Protein AF-A0A849G309-F1 (afdb_monomer)

Sequence (255 aa):
ALEAGLRGPWQKLQEAYSGLLVGLPARSEGAGRLESFLTRIKALLASVEKTFETAFDWPVKSDAMRTSKSSNEQQDTENMTPTSLVSETHIPTTNEPISVNSNRFETKHAAGVAPEGQGREPVERLEEVDLDISWSTHGQKRGSDVDIPMLMASCPHFAEMARSTQGYMRDWNDVHRAAAALRPIVGISEDAWNVANKVLGPAMAAASIALILDKSTDGEVKSPGGYLRGLVERAQIGELHLDRSFYGRLSGAGA

Mean predicted aligned error: 21.16 Å

pLDDT: mean 72.72, std 23.5, range [29.62, 97.06]

Secondary structure (DSSP, 8-state):
-TTTT--SSHHHHH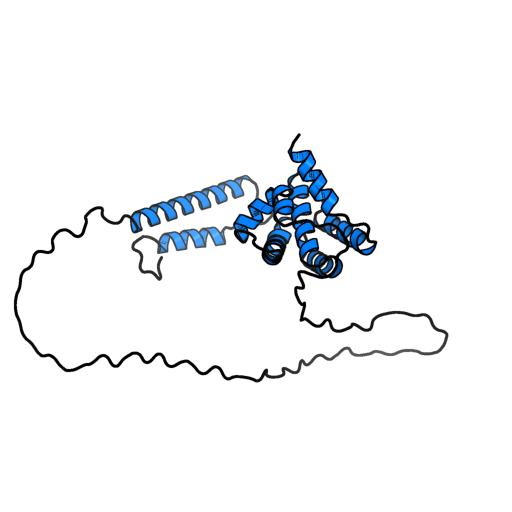HHHHHHHHTPPPTT--HHHHHHHHHHHHHHHHHHHHHHHHHH---S--S-------------------------------------------------------------------S-----SS----S----HHHHHHH-HHHHHHHHHHH-S--SHHHHHHHHHHHTTTTT--HHHHHHHHHHH-HHHHHHHHHHHHHHHHTTS-S-HHHHHHHHHHHHHTT---HHHHHHHHHHHTT-

Radius of gyration: 30.95 Å; Cα contacts (8 Å, |Δi|>4): 143; chains: 1; bounding box: 63×66×97 Å

Foldseek 3Di:
DVVVVQDFPVVVLVVLVVVLVVVDDDPDDDPVVVVVSVVSVVVSVVVVVVRVCVSPCDPPDDPPDPDDDDDDDDDDDDDDDPDDPPPDDDDDDDPDDDDDDDPDDDDDDDDDDDDDDDDDDDDDDPDPDDPPPPPCPDDDPDADDDDPVLLCLLQVVLVVQLCVVQNDDPDLVSLLVSLVVCCVVLPADPVLLVLLCVQVNRSVSSSLSSLLVRCVVVVNDPDSNVSSVVLSVCSVVVNRHSNVVSVVSNVVVVD

Structure (mmCIF, N/CA/C/O backbone):
data_AF-A0A849G309-F1
#
_entry.id   AF-A0A849G309-F1
#
loop_
_atom_site.group_PDB
_atom_site.id
_atom_site.type_symbol
_atom_site.label_atom_id
_atom_site.label_alt_id
_atom_site.label_comp_id
_atom_site.label_asym_id
_atom_site.label_entity_id
_atom_site.label_seq_id
_atom_site.pdbx_PDB_ins_code
_atom_site.Cartn_x
_atom_site.Cartn_y
_atom_site.Cartn_z
_atom_site.occupancy
_atom_site.B_iso_or_equiv
_atom_site.auth_seq_id
_atom_site.auth_comp_id
_atom_site.auth_asym_id
_atom_site.auth_atom_id
_atom_site.pdbx_PDB_model_num
ATOM 1 N N . ALA A 1 1 ? 24.324 -12.869 -17.529 1.00 60.94 1 ALA A N 1
ATOM 2 C CA . ALA A 1 1 ? 25.538 -12.474 -18.282 1.00 60.94 1 ALA A CA 1
ATOM 3 C C . ALA A 1 1 ? 26.606 -13.570 -18.286 1.00 60.94 1 ALA A C 1
ATOM 5 O O . ALA A 1 1 ? 26.992 -13.993 -19.366 1.00 60.94 1 ALA A O 1
ATOM 6 N N . LEU A 1 2 ? 27.037 -14.070 -17.119 1.00 62.06 2 LEU A N 1
ATOM 7 C CA . LEU A 1 2 ? 28.024 -15.161 -17.029 1.00 62.06 2 LEU A CA 1
ATOM 8 C C . LEU A 1 2 ? 27.502 -16.503 -17.572 1.00 62.06 2 LEU A C 1
ATOM 10 O O . LEU A 1 2 ? 28.192 -17.141 -18.355 1.00 62.06 2 LEU A O 1
ATOM 14 N N . GLU A 1 3 ? 26.262 -16.881 -17.247 1.00 65.19 3 GLU A N 1
ATOM 15 C CA . GLU A 1 3 ? 25.625 -18.105 -17.778 1.00 65.19 3 GLU A CA 1
ATOM 16 C C . GLU A 1 3 ? 25.321 -18.024 -19.281 1.00 65.19 3 GLU A C 1
ATOM 18 O O . GLU A 1 3 ? 25.336 -19.026 -19.983 1.00 65.19 3 GLU A O 1
ATOM 23 N N . ALA A 1 4 ? 25.100 -16.808 -19.785 1.00 65.75 4 ALA A N 1
ATOM 24 C CA . ALA A 1 4 ? 24.842 -16.538 -21.197 1.00 65.75 4 ALA A CA 1
ATOM 25 C C . ALA A 1 4 ? 26.131 -16.269 -22.007 1.00 65.75 4 ALA A C 1
ATOM 27 O O . ALA A 1 4 ? 26.053 -15.853 -23.159 1.00 65.75 4 ALA A O 1
ATOM 28 N N . GLY A 1 5 ? 27.317 -16.468 -21.412 1.00 65.88 5 GLY A N 1
ATOM 29 C CA . GLY A 1 5 ? 28.608 -16.363 -22.102 1.00 65.88 5 GLY A CA 1
ATOM 30 C C . GLY A 1 5 ? 28.957 -14.968 -22.636 1.00 65.88 5 GLY A C 1
ATOM 31 O O . GLY A 1 5 ? 29.787 -14.853 -23.540 1.00 65.88 5 GLY A O 1
ATOM 32 N N . LEU A 1 6 ? 28.339 -13.901 -22.114 1.00 70.06 6 LEU A N 1
ATOM 33 C CA . LEU A 1 6 ? 28.604 -12.544 -22.593 1.00 70.06 6 LEU A CA 1
ATOM 34 C C . LEU A 1 6 ? 30.051 -12.139 -22.298 1.00 70.06 6 LEU A C 1
ATOM 36 O O . LEU A 1 6 ? 30.541 -12.284 -21.175 1.00 70.06 6 LEU A O 1
ATOM 40 N N . ARG A 1 7 ? 30.734 -11.573 -23.300 1.00 66.56 7 ARG A N 1
ATOM 41 C CA . ARG A 1 7 ? 32.059 -10.975 -23.097 1.00 66.56 7 ARG A CA 1
ATOM 42 C C . ARG A 1 7 ? 31.931 -9.765 -22.174 1.00 66.56 7 ARG A C 1
ATOM 44 O O . ARG A 1 7 ? 31.016 -8.963 -22.321 1.00 66.56 7 ARG A O 1
ATOM 51 N N . GLY A 1 8 ? 32.847 -9.639 -21.220 1.00 76.62 8 GLY A N 1
ATOM 52 C CA . GLY A 1 8 ? 32.925 -8.477 -20.336 1.00 76.62 8 GLY A CA 1
ATOM 53 C C . GLY A 1 8 ? 33.405 -8.828 -18.928 1.00 76.62 8 GLY A C 1
ATOM 54 O O . GLY A 1 8 ? 33.443 -10.003 -18.556 1.00 76.62 8 GLY A O 1
ATOM 55 N N . PRO A 1 9 ? 33.772 -7.823 -18.114 1.00 84.94 9 PRO A N 1
ATOM 56 C CA . PRO A 1 9 ? 34.238 -8.005 -16.739 1.00 84.94 9 PRO A CA 1
ATOM 57 C C . PRO A 1 9 ? 33.079 -8.296 -15.761 1.00 84.94 9 PRO A C 1
ATOM 59 O O . PRO A 1 9 ? 33.050 -7.776 -14.646 1.00 84.94 9 PRO A O 1
ATOM 62 N N . TRP A 1 10 ? 32.125 -9.142 -16.160 1.00 83.06 10 TRP A N 1
ATOM 63 C CA . TRP A 1 10 ? 30.908 -9.460 -15.404 1.00 83.06 10 TRP A CA 1
ATOM 64 C C . TRP A 1 10 ? 31.205 -10.054 -14.025 1.00 83.06 10 TRP A C 1
ATOM 66 O O . TRP A 1 10 ? 30.538 -9.716 -13.054 1.00 83.06 10 TRP A O 1
ATOM 76 N N . GLN A 1 11 ? 32.261 -10.866 -13.919 1.00 83.25 11 GLN A N 1
ATOM 77 C CA . GLN A 1 11 ? 32.698 -11.455 -12.651 1.00 83.25 11 GLN A CA 1
ATOM 78 C C . GLN A 1 11 ? 33.166 -10.389 -11.645 1.00 83.25 11 GLN A C 1
ATOM 80 O O . GLN A 1 11 ? 32.821 -10.460 -10.470 1.00 83.25 11 GLN A O 1
ATOM 85 N N . LYS A 1 12 ? 33.877 -9.352 -12.112 1.00 85.12 12 LYS A N 1
ATOM 86 C CA . LYS A 1 12 ? 34.335 -8.240 -11.260 1.00 85.12 12 LYS A CA 1
ATOM 87 C C . LYS A 1 12 ? 33.169 -7.373 -10.782 1.00 85.12 12 LYS A C 1
ATOM 89 O O . LYS A 1 12 ? 33.174 -6.901 -9.650 1.00 85.12 12 LYS A O 1
ATOM 94 N N . LEU A 1 13 ? 32.160 -7.172 -11.633 1.00 86.62 13 LEU A N 1
ATOM 95 C CA . LEU A 1 13 ? 30.942 -6.438 -11.272 1.00 86.62 13 LEU A CA 1
ATOM 96 C C . LEU A 1 13 ? 30.100 -7.206 -10.250 1.00 86.62 13 LEU A C 1
ATOM 98 O O . LEU A 1 13 ? 29.585 -6.607 -9.309 1.00 86.62 13 LEU A O 1
ATOM 102 N N . GLN A 1 14 ? 30.007 -8.528 -10.396 1.00 88.12 14 GLN A N 1
ATOM 103 C CA . GLN A 1 14 ? 29.335 -9.388 -9.427 1.00 88.12 14 GLN A CA 1
ATOM 104 C C . GLN A 1 14 ? 30.040 -9.372 -8.064 1.00 88.12 14 GLN A C 1
ATOM 106 O O . GLN A 1 14 ? 29.377 -9.265 -7.033 1.00 88.12 14 GLN A O 1
ATOM 111 N N . GLU A 1 15 ? 31.371 -9.419 -8.046 1.00 88.06 15 GLU A N 1
ATOM 112 C CA . GLU A 1 15 ? 32.153 -9.308 -6.813 1.00 88.06 15 GLU A CA 1
ATOM 113 C C . GLU A 1 15 ? 31.936 -7.943 -6.136 1.00 88.06 15 GLU A C 1
ATOM 115 O O . GLU A 1 15 ? 31.609 -7.884 -4.949 1.00 88.06 15 GLU A O 1
ATOM 120 N N . ALA A 1 16 ? 31.981 -6.847 -6.901 1.00 86.38 16 ALA A N 1
ATOM 121 C CA . ALA A 1 16 ? 31.691 -5.503 -6.400 1.00 86.38 16 ALA A CA 1
ATOM 122 C C . ALA A 1 16 ? 30.263 -5.366 -5.835 1.00 86.38 16 ALA A C 1
ATOM 124 O O . ALA A 1 16 ? 30.074 -4.735 -4.793 1.00 86.38 16 ALA A O 1
ATOM 125 N N . TYR A 1 17 ? 29.270 -5.982 -6.482 1.00 88.06 17 TYR A N 1
ATOM 126 C CA . TYR A 1 17 ? 27.893 -6.036 -5.990 1.00 88.06 17 TYR A CA 1
ATOM 127 C C . TYR A 1 17 ? 27.789 -6.814 -4.672 1.00 88.06 17 TYR A C 1
ATOM 129 O O . TYR A 1 17 ? 27.206 -6.322 -3.707 1.00 88.06 17 TYR A O 1
ATOM 137 N N . SER A 1 18 ? 28.416 -7.989 -4.589 1.00 88.31 18 SER A N 1
ATOM 138 C CA . SER A 1 18 ? 28.417 -8.802 -3.367 1.00 88.31 18 SER A CA 1
ATOM 139 C C . SER A 1 18 ? 29.072 -8.078 -2.182 1.00 88.31 18 SER A C 1
ATOM 141 O O . SER A 1 18 ? 28.520 -8.066 -1.082 1.00 88.31 18 SER A O 1
ATOM 143 N N . GLY A 1 19 ? 30.184 -7.370 -2.412 1.00 87.50 19 GLY A N 1
ATOM 144 C CA . GLY A 1 19 ? 30.840 -6.555 -1.388 1.00 87.50 19 GLY A CA 1
ATOM 145 C C . GLY A 1 19 ? 30.007 -5.346 -0.950 1.00 87.50 19 GLY A C 1
ATOM 146 O O . GLY A 1 19 ? 30.139 -4.875 0.180 1.00 87.50 19 GLY A O 1
ATOM 147 N N . LEU A 1 20 ? 29.122 -4.849 -1.817 1.00 87.31 20 LEU A N 1
ATOM 148 C CA . LEU A 1 20 ? 28.169 -3.797 -1.480 1.00 87.31 20 LEU A CA 1
ATOM 149 C C . LEU A 1 20 ? 27.026 -4.343 -0.612 1.00 87.31 20 LEU A C 1
ATOM 151 O O . LEU A 1 20 ? 26.651 -3.684 0.356 1.00 87.31 20 LEU A O 1
ATOM 155 N N . LEU A 1 21 ? 26.545 -5.560 -0.891 1.00 85.19 21 LEU A N 1
ATOM 156 C CA . LEU A 1 21 ? 25.505 -6.219 -0.096 1.00 85.19 21 LEU A CA 1
ATOM 157 C C . LEU A 1 21 ? 25.945 -6.525 1.343 1.00 85.19 21 LEU A C 1
ATOM 159 O O . LEU A 1 21 ? 25.181 -6.306 2.279 1.00 85.19 21 LEU A O 1
ATOM 163 N N . VAL A 1 22 ? 27.188 -6.971 1.536 1.00 85.56 22 VAL A N 1
ATOM 164 C CA . VAL A 1 22 ? 27.748 -7.235 2.878 1.00 85.56 22 VAL A CA 1
ATOM 165 C C . VAL A 1 22 ? 27.883 -5.948 3.705 1.00 85.56 22 VAL A C 1
ATOM 167 O O . VAL A 1 22 ? 27.837 -5.983 4.931 1.00 85.56 22 VAL A O 1
ATOM 170 N N . GLY A 1 23 ? 28.026 -4.798 3.041 1.00 78.81 23 GLY A N 1
ATOM 171 C CA . GLY A 1 23 ? 28.178 -3.491 3.675 1.00 78.81 23 GLY A CA 1
ATOM 172 C C . GLY A 1 23 ? 26.883 -2.698 3.856 1.00 78.81 23 GLY A C 1
ATOM 173 O O . GLY A 1 23 ? 26.986 -1.480 4.028 1.00 78.81 23 GLY A O 1
ATOM 174 N N . LEU A 1 24 ? 25.700 -3.327 3.764 1.00 81.31 24 LEU A N 1
ATOM 175 C CA . LEU A 1 24 ? 24.421 -2.617 3.866 1.00 81.31 24 LEU A CA 1
ATOM 176 C C . LEU A 1 24 ? 24.292 -1.889 5.218 1.00 81.31 24 LEU A C 1
ATOM 178 O O . LEU A 1 24 ? 24.484 -2.514 6.264 1.00 81.31 24 LEU A O 1
ATOM 182 N N . PRO A 1 25 ? 23.948 -0.591 5.216 1.00 78.44 25 PRO A N 1
ATOM 183 C CA . PRO A 1 25 ? 23.754 0.149 6.450 1.00 78.44 25 PRO A CA 1
ATOM 184 C C . PRO A 1 25 ? 22.542 -0.365 7.243 1.00 78.44 25 PRO A C 1
ATOM 186 O O . PRO A 1 25 ? 21.514 -0.735 6.670 1.00 78.44 25 PRO A O 1
ATOM 189 N N . ALA A 1 26 ? 22.657 -0.387 8.571 1.00 76.25 26 ALA A N 1
ATOM 190 C CA . ALA A 1 26 ? 21.584 -0.816 9.470 1.00 76.25 26 ALA A CA 1
ATOM 191 C C . ALA A 1 26 ? 20.545 0.305 9.682 1.00 76.25 26 ALA A C 1
ATOM 193 O O . ALA A 1 26 ? 20.777 1.464 9.347 1.00 76.25 26 ALA A O 1
ATOM 194 N N . ARG A 1 27 ? 19.389 -0.024 10.286 1.00 67.88 27 ARG A N 1
ATOM 195 C CA . ARG A 1 27 ? 18.227 0.883 10.464 1.00 67.88 27 ARG A CA 1
ATOM 196 C C . ARG A 1 27 ? 18.512 2.233 11.155 1.00 67.88 27 ARG A C 1
ATOM 198 O O . ARG A 1 27 ? 17.639 3.092 11.125 1.00 67.88 27 ARG A O 1
ATOM 205 N N . SER A 1 28 ? 19.677 2.432 11.772 1.00 62.66 28 SER A N 1
ATOM 206 C CA . SER A 1 28 ? 20.038 3.646 12.521 1.00 62.66 28 SER A CA 1
ATOM 207 C C . SER A 1 28 ? 21.388 4.244 12.097 1.00 62.66 28 SER A C 1
ATOM 209 O O . SER A 1 28 ? 22.188 4.646 12.941 1.00 62.66 28 SER A O 1
ATOM 211 N N . GLU A 1 29 ? 21.684 4.256 10.799 1.00 72.06 29 GLU A N 1
ATOM 212 C CA . GLU A 1 29 ? 22.917 4.834 10.258 1.00 72.06 29 GLU A CA 1
ATOM 213 C C . GLU A 1 29 ? 22.808 6.361 10.065 1.00 72.06 29 GLU A C 1
ATOM 215 O O . GLU A 1 29 ? 21.751 6.884 9.713 1.00 72.06 29 GLU A O 1
ATOM 220 N N . GLY A 1 30 ? 23.910 7.095 10.254 1.00 79.25 30 GLY A N 1
ATOM 221 C CA . GLY A 1 30 ? 23.951 8.536 9.982 1.00 79.25 30 GLY A CA 1
ATOM 222 C C . GLY A 1 30 ? 23.813 8.858 8.486 1.00 79.25 30 GLY A C 1
ATOM 223 O O . GLY A 1 30 ? 24.348 8.136 7.642 1.00 79.25 30 GLY A O 1
ATOM 224 N N . ALA A 1 31 ? 23.155 9.979 8.161 1.00 77.69 31 ALA A N 1
ATOM 225 C CA . ALA A 1 31 ? 22.848 10.400 6.786 1.00 77.69 31 ALA A CA 1
ATOM 226 C C . ALA A 1 31 ? 24.064 10.363 5.834 1.00 77.69 31 ALA A C 1
ATOM 228 O O . ALA A 1 31 ? 23.957 9.861 4.718 1.00 77.69 31 ALA A O 1
ATOM 229 N N . GLY A 1 32 ? 25.251 10.769 6.301 1.00 83.00 32 GLY A N 1
ATOM 230 C CA . GLY A 1 32 ? 26.471 10.752 5.482 1.00 83.00 32 GLY A CA 1
ATOM 231 C C . GLY A 1 32 ? 26.932 9.351 5.048 1.00 83.00 32 GLY A C 1
ATOM 232 O O . GLY A 1 32 ? 27.416 9.179 3.928 1.00 83.00 32 GLY A O 1
ATOM 233 N N . ARG A 1 33 ? 26.746 8.311 5.880 1.00 83.12 33 ARG A N 1
ATOM 234 C CA . ARG A 1 33 ? 27.040 6.929 5.450 1.00 83.12 33 ARG A CA 1
ATOM 235 C C . ARG A 1 33 ? 26.044 6.472 4.391 1.00 83.12 33 ARG A C 1
ATOM 237 O O . ARG A 1 33 ? 26.465 5.841 3.422 1.00 83.12 33 ARG A O 1
ATOM 244 N N . LEU A 1 34 ? 24.768 6.830 4.531 1.00 85.44 34 LEU A N 1
ATOM 245 C CA . LEU A 1 34 ? 23.739 6.485 3.553 1.00 85.44 34 LEU A CA 1
ATOM 246 C C . LEU A 1 34 ? 24.008 7.145 2.191 1.00 85.44 34 LEU A C 1
ATOM 248 O O . LEU A 1 34 ? 23.954 6.469 1.166 1.00 85.44 34 LEU A O 1
ATOM 252 N N . GLU A 1 35 ? 24.397 8.421 2.172 1.00 86.94 35 GLU A N 1
ATOM 253 C CA . GLU A 1 35 ? 24.787 9.138 0.948 1.00 86.94 35 GLU A CA 1
ATOM 254 C C . GLU A 1 35 ? 26.016 8.515 0.274 1.00 86.94 35 GLU A C 1
ATOM 256 O O . GLU A 1 35 ? 26.038 8.318 -0.947 1.00 86.94 35 GLU A O 1
ATOM 261 N N . SER A 1 36 ? 27.026 8.133 1.061 1.00 87.19 36 SER A N 1
ATOM 262 C CA . SER A 1 36 ? 28.211 7.445 0.538 1.00 87.19 36 SER A CA 1
ATOM 263 C C . SER A 1 36 ? 27.856 6.088 -0.083 1.00 87.19 36 SER A C 1
ATOM 265 O O . SER A 1 36 ? 28.386 5.713 -1.131 1.00 87.19 36 SER A O 1
ATOM 267 N N . PHE A 1 37 ? 26.912 5.365 0.524 1.00 89.38 37 PHE A N 1
ATOM 268 C CA . PHE A 1 37 ? 26.453 4.067 0.046 1.00 89.38 37 PHE A CA 1
ATOM 269 C C . PHE A 1 37 ? 25.637 4.201 -1.242 1.00 89.38 37 PHE A C 1
ATOM 271 O O . PHE A 1 37 ? 25.890 3.498 -2.220 1.00 89.38 37 PHE A O 1
ATOM 278 N N . LEU A 1 38 ? 24.729 5.174 -1.284 1.00 88.75 38 LEU A N 1
ATOM 279 C CA . LEU A 1 38 ? 23.944 5.515 -2.465 1.00 88.75 38 LEU A CA 1
ATOM 280 C C . LEU A 1 38 ? 24.851 5.917 -3.639 1.00 88.75 38 LEU A C 1
ATOM 282 O O . LEU A 1 38 ? 24.638 5.467 -4.765 1.00 88.75 38 LEU A O 1
ATOM 286 N N . THR A 1 39 ? 25.911 6.685 -3.378 1.00 93.31 39 THR A N 1
ATOM 287 C CA . THR A 1 39 ? 26.919 7.046 -4.390 1.00 93.31 39 THR A CA 1
ATOM 288 C C . THR A 1 39 ? 27.615 5.806 -4.960 1.00 93.31 39 THR A C 1
ATOM 290 O O . THR A 1 39 ? 27.788 5.698 -6.174 1.00 93.31 39 THR A O 1
ATOM 293 N N . ARG A 1 40 ? 27.956 4.826 -4.111 1.00 91.19 40 ARG A N 1
ATOM 294 C CA . ARG A 1 40 ? 28.565 3.554 -4.541 1.00 91.19 40 ARG A CA 1
ATOM 295 C C . ARG A 1 40 ? 27.614 2.704 -5.383 1.00 91.19 40 ARG A C 1
ATOM 297 O O . ARG A 1 40 ? 28.055 2.143 -6.382 1.00 91.19 40 ARG A O 1
ATOM 304 N N . ILE A 1 41 ? 26.328 2.641 -5.026 1.00 92.94 41 ILE A N 1
ATOM 305 C CA . ILE A 1 41 ? 25.308 1.940 -5.827 1.00 92.94 41 ILE A CA 1
ATOM 306 C C . ILE A 1 41 ? 25.186 2.581 -7.209 1.00 92.94 41 ILE A C 1
ATOM 308 O O . ILE A 1 41 ? 25.237 1.878 -8.216 1.00 92.94 41 ILE A O 1
ATOM 312 N N . LYS A 1 42 ? 25.076 3.914 -7.272 1.00 93.31 42 LYS A N 1
ATOM 313 C CA . LYS A 1 42 ? 24.976 4.643 -8.545 1.00 93.31 42 LYS A CA 1
ATOM 314 C C . LYS A 1 42 ? 26.202 4.426 -9.434 1.00 93.31 42 LYS A C 1
ATOM 316 O O . LYS A 1 42 ? 26.052 4.206 -10.631 1.00 93.31 42 LYS A O 1
ATOM 321 N N . ALA A 1 43 ? 27.403 4.442 -8.856 1.00 92.88 43 ALA A N 1
ATOM 322 C CA . ALA A 1 43 ? 28.636 4.186 -9.597 1.00 92.88 43 ALA A CA 1
ATOM 323 C C . ALA A 1 43 ? 28.705 2.752 -10.151 1.00 92.88 43 ALA A C 1
ATOM 325 O O . ALA A 1 43 ? 29.130 2.549 -11.288 1.00 92.88 43 ALA A O 1
ATOM 326 N N . LEU A 1 44 ? 28.261 1.759 -9.369 1.00 91.81 44 LEU A N 1
ATOM 327 C CA . LEU A 1 44 ? 28.191 0.370 -9.819 1.00 91.81 44 LEU A CA 1
ATOM 328 C C . LEU A 1 44 ? 27.196 0.211 -10.975 1.00 91.81 44 LEU A C 1
ATOM 330 O O . LEU A 1 44 ? 27.536 -0.416 -11.974 1.00 91.81 44 LEU A O 1
ATOM 334 N N . LEU A 1 45 ? 26.012 0.819 -10.865 1.00 92.88 45 LEU A N 1
ATOM 335 C CA . LEU A 1 45 ? 24.983 0.798 -11.906 1.00 92.88 45 LEU A CA 1
ATOM 336 C C . LEU A 1 45 ? 25.496 1.401 -13.221 1.00 92.88 45 LEU A C 1
ATOM 338 O O . LEU A 1 45 ? 25.446 0.728 -14.246 1.00 92.88 45 LEU A O 1
ATOM 342 N N . ALA A 1 46 ? 26.113 2.585 -13.176 1.00 91.69 46 ALA A N 1
ATOM 343 C CA . ALA A 1 46 ? 26.709 3.206 -14.361 1.00 91.69 46 ALA A CA 1
ATOM 344 C C . ALA A 1 46 ? 27.804 2.328 -15.000 1.00 91.69 46 ALA A C 1
ATOM 346 O O . ALA A 1 46 ? 27.959 2.287 -16.220 1.00 91.69 46 ALA A O 1
ATOM 347 N N . SER A 1 47 ? 28.570 1.590 -14.187 1.00 88.25 47 SER A N 1
ATOM 348 C CA . SER A 1 47 ? 29.572 0.657 -14.708 1.00 88.25 47 SER A CA 1
ATOM 349 C C . SER A 1 47 ? 28.948 -0.585 -15.349 1.00 88.25 47 SER A C 1
ATOM 351 O O . SER A 1 47 ? 29.507 -1.101 -16.319 1.00 88.25 47 SER A O 1
ATOM 353 N N . VAL A 1 48 ? 27.831 -1.085 -14.819 1.00 91.00 48 VAL A N 1
ATOM 354 C CA . VAL A 1 48 ? 27.078 -2.204 -15.406 1.00 91.00 48 VAL A CA 1
ATOM 355 C C . VAL A 1 48 ? 26.462 -1.784 -16.737 1.00 91.00 48 VAL A C 1
ATOM 357 O O . VAL A 1 48 ? 26.629 -2.496 -17.718 1.00 91.00 48 VAL A O 1
ATOM 360 N N . GLU A 1 49 ? 25.830 -0.615 -16.805 1.00 89.25 49 GLU A N 1
ATOM 361 C CA . GLU A 1 49 ? 25.233 -0.092 -18.041 1.00 89.25 49 GLU A CA 1
ATOM 362 C C . GLU A 1 49 ? 26.289 0.113 -19.123 1.00 89.25 49 GLU A C 1
ATOM 364 O O . GLU A 1 49 ? 26.170 -0.443 -20.209 1.00 89.25 49 GLU A O 1
ATOM 369 N N . LYS A 1 50 ? 27.401 0.780 -18.797 1.00 87.44 50 LYS A N 1
ATOM 370 C CA . LYS A 1 50 ? 28.508 0.964 -19.743 1.00 87.44 50 LYS A CA 1
ATOM 371 C C . LYS A 1 50 ? 29.074 -0.364 -20.246 1.00 87.44 50 LYS A C 1
ATOM 373 O O . LYS A 1 50 ? 29.385 -0.505 -21.423 1.00 87.44 50 LYS A O 1
ATOM 378 N N . THR A 1 51 ? 29.256 -1.342 -19.357 1.00 85.12 51 THR A N 1
ATOM 379 C CA . THR A 1 51 ? 29.770 -2.660 -19.771 1.00 85.12 51 THR A CA 1
ATOM 380 C C . THR A 1 51 ? 28.752 -3.434 -20.599 1.00 85.12 51 THR A C 1
ATOM 382 O O . THR A 1 51 ? 29.145 -4.107 -21.552 1.00 85.12 51 THR A O 1
ATOM 385 N N . PHE A 1 52 ? 27.462 -3.289 -20.303 1.00 83.38 52 PHE A N 1
ATOM 386 C CA . PHE A 1 52 ? 26.373 -3.837 -21.100 1.00 83.38 52 PHE A CA 1
ATOM 387 C C . PHE A 1 52 ? 26.337 -3.229 -22.504 1.00 83.38 52 PHE A C 1
ATOM 389 O O . PHE A 1 52 ? 26.348 -3.981 -23.474 1.00 83.38 52 PHE A O 1
ATOM 396 N N . GLU A 1 53 ? 26.403 -1.903 -22.620 1.00 82.44 53 GLU A N 1
ATOM 397 C CA . GLU A 1 53 ? 26.493 -1.189 -23.898 1.00 82.44 53 GLU A CA 1
ATOM 398 C C . GLU A 1 53 ? 27.694 -1.671 -24.716 1.00 82.44 53 GLU A C 1
ATOM 400 O O . GLU A 1 53 ? 27.535 -2.065 -25.864 1.00 82.44 53 GLU A O 1
ATOM 405 N N . THR A 1 54 ? 28.884 -1.771 -24.112 1.00 78.38 54 THR A N 1
ATOM 406 C CA . THR A 1 54 ? 30.074 -2.268 -24.830 1.00 78.38 54 THR A CA 1
ATOM 407 C C . THR A 1 54 ? 29.979 -3.737 -25.243 1.00 78.38 54 THR A C 1
ATOM 409 O O . THR A 1 54 ? 30.603 -4.141 -26.219 1.00 78.38 54 THR A O 1
ATOM 412 N N . ALA A 1 55 ? 29.239 -4.557 -24.494 1.00 75.50 55 ALA A N 1
ATOM 413 C CA . ALA A 1 55 ? 29.036 -5.963 -24.830 1.00 75.50 55 ALA A CA 1
ATOM 414 C C . ALA A 1 55 ? 28.010 -6.142 -25.961 1.00 75.50 55 ALA A C 1
ATOM 416 O O . ALA A 1 55 ? 28.050 -7.160 -26.651 1.00 75.50 55 ALA A O 1
ATOM 417 N N . PHE A 1 56 ? 27.118 -5.163 -26.143 1.00 72.56 56 PHE A N 1
ATOM 418 C CA . PHE A 1 56 ? 26.060 -5.142 -27.154 1.00 72.56 56 PHE A CA 1
ATOM 419 C C . PHE A 1 56 ? 26.310 -4.169 -28.313 1.00 72.56 56 PHE A C 1
ATOM 421 O O . PHE A 1 56 ? 25.460 -4.082 -29.200 1.00 72.56 56 PHE A O 1
ATOM 428 N N . ASP A 1 57 ? 27.466 -3.500 -28.350 1.00 62.12 57 ASP A N 1
ATOM 429 C CA . ASP A 1 57 ? 27.953 -2.736 -29.501 1.00 62.12 57 ASP A CA 1
ATOM 430 C C . ASP A 1 57 ? 28.199 -3.715 -30.668 1.00 62.12 57 ASP A C 1
ATOM 432 O O . ASP A 1 57 ? 29.288 -4.245 -30.904 1.00 62.12 57 ASP A O 1
ATOM 436 N N . TRP A 1 58 ? 27.109 -4.043 -31.360 1.00 50.88 58 TRP A N 1
ATOM 437 C CA . TRP A 1 58 ? 27.086 -4.821 -32.584 1.00 50.88 58 TRP A CA 1
ATOM 438 C C . TRP A 1 58 ? 27.897 -4.054 -33.631 1.00 50.88 58 TRP A C 1
ATOM 440 O O . TRP A 1 58 ? 27.602 -2.882 -33.884 1.00 50.88 58 TRP A O 1
ATOM 450 N N . PRO A 1 59 ? 28.924 -4.651 -34.262 1.00 51.97 59 PRO A N 1
ATOM 451 C CA . PRO A 1 59 ? 29.707 -3.920 -35.241 1.00 51.97 59 PRO A CA 1
ATOM 452 C C . PRO A 1 59 ? 28.792 -3.448 -36.377 1.00 51.97 59 PRO A C 1
ATOM 454 O O . PRO A 1 59 ? 28.114 -4.245 -37.023 1.00 51.97 59 PRO A O 1
ATOM 457 N N . VAL A 1 60 ? 28.830 -2.146 -36.677 1.00 48.03 60 VAL A N 1
ATOM 458 C CA . VAL A 1 60 ? 28.173 -1.499 -37.837 1.00 48.03 60 VAL A CA 1
ATOM 459 C C . VAL A 1 60 ? 28.871 -1.890 -39.157 1.00 48.03 60 VAL A C 1
ATOM 461 O O . VAL A 1 60 ? 29.062 -1.094 -40.071 1.00 48.03 60 VAL A O 1
ATOM 464 N N . LYS A 1 61 ? 29.296 -3.147 -39.282 1.00 44.53 61 LYS A N 1
ATOM 465 C CA . LYS A 1 61 ? 29.735 -3.748 -40.538 1.00 44.53 61 LYS A CA 1
ATOM 466 C C . LYS A 1 61 ? 28.956 -5.036 -40.729 1.00 44.53 61 LYS A C 1
ATOM 468 O O . LYS A 1 61 ? 29.364 -6.114 -40.317 1.00 44.53 61 LYS A O 1
ATOM 473 N N . SER A 1 62 ? 27.788 -4.807 -41.314 1.00 43.62 62 SER A N 1
ATOM 474 C CA . SER A 1 62 ? 27.052 -5.674 -42.223 1.00 43.62 62 SER A CA 1
ATOM 475 C C . SER A 1 62 ? 27.850 -6.856 -42.777 1.00 43.62 62 SER A C 1
ATOM 477 O O . SER A 1 62 ? 28.997 -6.705 -43.201 1.00 43.62 62 SER A O 1
ATOM 479 N N . ASP A 1 63 ? 27.158 -7.994 -42.853 1.00 46.69 63 ASP A N 1
ATOM 480 C CA . ASP A 1 63 ? 27.434 -9.193 -43.653 1.00 46.69 63 ASP A CA 1
ATOM 481 C C . ASP A 1 63 ? 27.696 -8.885 -45.141 1.00 46.69 63 ASP A C 1
ATOM 483 O O . ASP A 1 63 ? 26.950 -9.269 -46.041 1.00 46.69 63 ASP A O 1
ATOM 487 N N . ALA A 1 64 ? 28.782 -8.181 -45.432 1.00 48.06 64 ALA A N 1
ATOM 488 C CA . ALA A 1 64 ? 29.272 -7.969 -46.775 1.00 48.06 64 ALA A CA 1
ATOM 489 C C . ALA A 1 64 ? 30.600 -8.708 -46.932 1.00 48.06 64 ALA A C 1
ATOM 491 O O . ALA A 1 64 ? 31.655 -8.257 -46.490 1.00 48.06 64 ALA A O 1
ATOM 492 N N . MET A 1 65 ? 30.504 -9.818 -47.666 1.00 39.88 65 MET A N 1
ATOM 493 C CA . MET A 1 65 ? 31.582 -10.467 -48.406 1.00 39.88 65 MET A CA 1
ATOM 494 C C . MET A 1 65 ? 32.433 -11.496 -47.642 1.00 39.88 65 MET A C 1
ATOM 496 O O . MET A 1 65 ? 33.605 -11.284 -47.341 1.00 39.88 65 MET A O 1
ATOM 500 N N . ARG A 1 66 ? 31.889 -12.711 -47.489 1.00 38.94 66 ARG A N 1
ATOM 501 C CA . ARG A 1 66 ? 32.699 -13.921 -47.697 1.00 38.94 66 ARG A CA 1
ATOM 502 C C . ARG A 1 66 ? 32.488 -14.394 -49.129 1.00 38.94 66 ARG A C 1
ATOM 504 O O . ARG A 1 66 ? 31.524 -15.083 -49.442 1.00 38.94 66 ARG A O 1
ATOM 511 N N . THR A 1 67 ? 33.391 -13.957 -50.000 1.00 37.53 67 THR A N 1
ATOM 512 C CA . THR A 1 67 ? 33.554 -14.495 -51.345 1.00 37.53 67 THR A CA 1
ATOM 513 C C . THR A 1 67 ? 33.822 -15.992 -51.288 1.00 37.53 67 THR A C 1
ATOM 515 O O . THR A 1 67 ? 34.677 -16.481 -50.552 1.00 37.53 67 THR A O 1
ATOM 518 N N . SER A 1 68 ? 33.091 -16.696 -52.139 1.00 42.38 68 SER A N 1
ATOM 519 C CA . SER A 1 68 ? 33.368 -18.035 -52.634 1.00 42.38 68 SER A CA 1
ATOM 520 C C . SER A 1 68 ? 34.857 -18.294 -52.885 1.00 42.38 68 SER A C 1
ATOM 522 O O . SER A 1 68 ? 35.461 -17.625 -53.727 1.00 42.38 68 SER A O 1
ATOM 524 N N . LYS A 1 69 ? 35.400 -19.353 -52.281 1.00 38.09 69 LYS A N 1
ATOM 525 C CA . LYS A 1 69 ? 36.362 -20.234 -52.952 1.00 38.09 69 LYS A CA 1
ATOM 526 C C . LYS A 1 69 ? 36.022 -21.685 -52.631 1.00 38.09 69 LYS A C 1
ATOM 528 O O . LYS A 1 69 ? 36.078 -22.120 -51.488 1.00 38.09 69 LYS A O 1
ATOM 533 N N . SER A 1 70 ? 35.621 -22.376 -53.691 1.00 33.66 70 SER A N 1
ATOM 534 C CA . SER A 1 70 ? 35.523 -23.823 -53.793 1.00 33.66 70 SER A CA 1
ATOM 535 C C . SER A 1 70 ? 36.906 -24.444 -53.596 1.00 33.66 70 SER A C 1
ATOM 537 O O . SER A 1 70 ? 37.858 -24.040 -54.262 1.00 33.66 70 SER A O 1
ATOM 539 N N . SER A 1 71 ? 36.986 -25.449 -52.730 1.00 32.75 71 SER A N 1
ATOM 540 C CA . SER A 1 71 ? 37.887 -26.583 -52.923 1.00 32.75 71 SER A CA 1
ATOM 541 C C . SER A 1 71 ? 37.127 -27.831 -52.504 1.00 32.75 71 SER A C 1
ATOM 543 O O . SER A 1 71 ? 36.639 -27.945 -51.384 1.00 32.75 71 SER A O 1
ATOM 545 N N . ASN A 1 72 ? 36.961 -28.689 -53.496 1.00 32.38 72 ASN A N 1
ATOM 546 C CA . ASN A 1 72 ? 36.330 -29.987 -53.466 1.00 32.38 72 ASN A CA 1
ATOM 547 C C . ASN A 1 72 ? 37.288 -30.966 -52.772 1.00 32.38 72 ASN A C 1
ATOM 549 O O . ASN A 1 72 ? 38.393 -31.145 -53.272 1.00 32.38 72 ASN A O 1
ATOM 553 N N . GLU A 1 73 ? 36.879 -31.604 -51.680 1.00 33.44 73 GLU A N 1
ATOM 554 C CA . GLU A 1 73 ? 37.492 -32.847 -51.202 1.00 33.44 73 GLU A CA 1
ATOM 555 C C . GLU A 1 73 ? 36.381 -33.732 -50.627 1.00 33.44 73 GLU A C 1
ATOM 557 O O . GLU A 1 73 ? 35.798 -33.462 -49.579 1.00 33.44 73 GLU A O 1
ATOM 562 N N . GLN A 1 74 ? 36.030 -34.752 -51.410 1.00 41.03 74 GLN A N 1
ATOM 563 C CA . GLN A 1 74 ? 35.148 -35.847 -51.030 1.00 41.03 74 GLN A CA 1
ATOM 564 C C . GLN A 1 74 ? 35.860 -36.712 -49.996 1.00 41.03 74 GLN A C 1
ATOM 566 O O . GLN A 1 74 ? 36.847 -37.342 -50.365 1.00 41.03 74 GLN A O 1
ATOM 571 N N . GLN A 1 75 ? 35.321 -36.832 -48.782 1.00 37.75 75 GLN A N 1
ATOM 572 C CA . GLN A 1 75 ? 35.456 -38.049 -47.978 1.00 37.75 75 GLN A CA 1
ATOM 573 C C . GLN A 1 75 ? 34.165 -38.317 -47.192 1.00 37.75 75 GLN A C 1
ATOM 575 O O . GLN A 1 75 ? 33.747 -37.524 -46.356 1.00 37.75 75 GLN A O 1
ATOM 580 N N . ASP A 1 76 ? 33.561 -39.444 -47.561 1.00 34.75 76 ASP A N 1
ATOM 581 C CA . ASP A 1 76 ? 32.766 -40.375 -46.760 1.00 34.75 76 ASP A CA 1
ATOM 582 C C . ASP A 1 76 ? 31.543 -39.858 -45.982 1.00 34.75 76 ASP A C 1
ATOM 584 O O . ASP A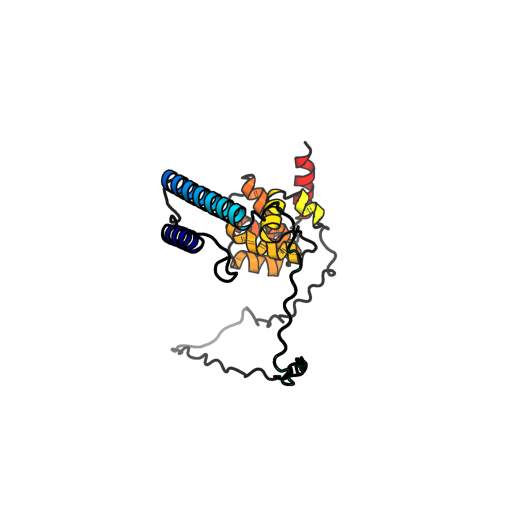 1 76 ? 31.615 -39.347 -44.866 1.00 34.75 76 ASP A O 1
ATOM 588 N N . THR A 1 77 ? 30.366 -40.074 -46.571 1.00 38.69 77 THR A N 1
ATOM 589 C CA . THR A 1 77 ? 29.083 -39.998 -45.873 1.00 38.69 77 THR A CA 1
ATOM 590 C C . THR A 1 77 ? 28.805 -41.330 -45.183 1.00 38.69 77 THR A C 1
ATOM 592 O O . THR A 1 77 ? 28.232 -42.236 -45.794 1.00 38.69 77 THR A O 1
ATOM 595 N N . GLU A 1 78 ? 29.142 -41.443 -43.900 1.00 42.38 78 GLU A N 1
ATOM 596 C CA . GLU A 1 78 ? 28.476 -42.426 -43.049 1.00 42.38 78 GLU A CA 1
ATOM 597 C C . GLU A 1 78 ? 27.062 -41.936 -42.715 1.00 42.38 78 GLU A C 1
ATOM 599 O O . GLU A 1 78 ? 26.839 -40.844 -42.190 1.00 42.38 78 GLU A O 1
ATOM 604 N N . ASN A 1 79 ? 26.096 -42.777 -43.076 1.00 48.47 79 ASN A N 1
ATOM 605 C CA . ASN A 1 79 ? 24.690 -42.697 -42.708 1.00 48.47 79 ASN A CA 1
ATOM 606 C C . ASN A 1 79 ? 24.525 -42.458 -41.201 1.00 48.47 79 ASN A C 1
ATOM 608 O O . ASN A 1 79 ? 24.640 -43.391 -40.412 1.00 48.47 79 ASN A O 1
ATOM 612 N N . MET A 1 80 ? 24.138 -41.247 -40.813 1.0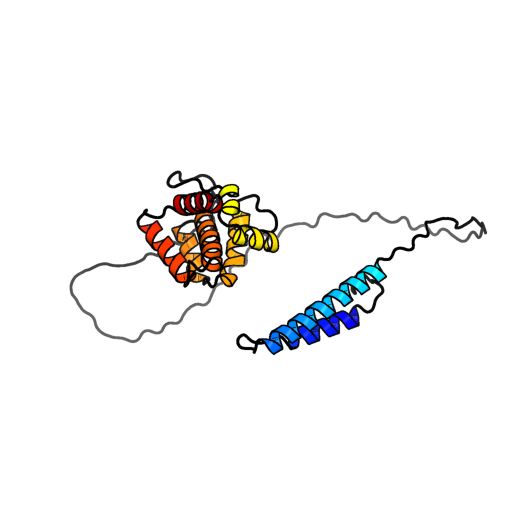0 48.16 80 MET A N 1
ATOM 613 C CA . MET A 1 80 ? 23.402 -41.018 -39.573 1.00 48.16 80 MET A CA 1
ATOM 614 C C . MET A 1 80 ? 22.265 -40.048 -39.871 1.00 48.16 80 MET A C 1
ATOM 616 O O . MET A 1 80 ? 22.380 -38.830 -39.760 1.00 48.16 80 MET A O 1
ATOM 620 N N . THR A 1 81 ? 21.141 -40.618 -40.292 1.00 45.41 81 THR A N 1
ATOM 621 C CA . THR A 1 81 ? 19.827 -39.989 -40.157 1.00 45.41 81 THR A CA 1
ATOM 622 C C . THR A 1 81 ? 19.663 -39.481 -38.721 1.00 45.41 81 THR A C 1
ATOM 624 O O . THR A 1 81 ? 19.796 -40.290 -37.800 1.00 45.41 81 THR A O 1
ATOM 627 N N . PRO A 1 82 ? 19.356 -38.193 -38.478 1.00 42.84 82 PRO A N 1
ATOM 628 C CA . PRO A 1 82 ? 18.959 -37.767 -37.149 1.00 42.84 82 PRO A CA 1
ATOM 629 C C . PRO A 1 82 ? 17.587 -38.380 -36.881 1.00 42.84 82 PRO A C 1
ATOM 631 O O . PRO A 1 82 ? 16.579 -37.946 -37.439 1.00 42.84 82 PRO A O 1
ATOM 634 N N . THR A 1 83 ? 17.544 -39.432 -36.065 1.00 47.94 83 THR A N 1
ATOM 635 C CA . THR A 1 83 ? 16.280 -39.932 -35.530 1.00 47.94 83 THR A CA 1
ATOM 636 C C . THR A 1 83 ? 15.614 -38.771 -34.808 1.00 47.94 83 THR A C 1
ATOM 638 O O . THR A 1 83 ? 16.190 -38.193 -33.885 1.00 47.94 83 THR A O 1
ATOM 641 N N . SER A 1 84 ? 14.432 -38.396 -35.295 1.00 43.84 84 SER A N 1
ATOM 642 C CA . SER A 1 84 ? 13.590 -37.346 -34.738 1.00 43.84 84 SER A CA 1
ATOM 643 C C . SER A 1 84 ? 13.587 -37.407 -33.214 1.00 43.84 84 SER A C 1
ATOM 645 O O . SER A 1 84 ? 13.329 -38.465 -32.639 1.00 43.84 84 SER A O 1
ATOM 647 N N . LEU A 1 85 ? 13.821 -36.266 -32.571 1.00 42.00 85 LEU A N 1
ATOM 648 C CA . LEU A 1 85 ? 13.457 -36.049 -31.177 1.00 42.00 85 LEU A CA 1
ATOM 649 C C . LEU A 1 85 ? 11.942 -36.256 -31.074 1.00 42.00 85 LEU A C 1
ATOM 651 O O . LEU A 1 85 ? 11.150 -35.372 -31.398 1.00 42.00 85 LEU A O 1
ATOM 655 N N . VAL A 1 86 ? 11.543 -37.467 -30.697 1.00 46.41 86 VAL A N 1
ATOM 656 C CA . VAL A 1 86 ? 10.177 -37.761 -30.293 1.00 46.41 86 VAL A CA 1
ATOM 657 C C . VAL A 1 86 ? 9.990 -37.013 -28.981 1.00 46.41 86 VAL A C 1
ATOM 659 O O . VAL A 1 86 ? 10.513 -37.408 -27.942 1.00 46.41 86 VAL A O 1
ATOM 662 N N . SER A 1 87 ? 9.306 -35.873 -29.034 1.00 54.69 87 SER A N 1
ATOM 663 C CA . SER A 1 87 ? 8.731 -35.267 -27.839 1.00 54.69 87 SER A CA 1
ATOM 664 C C . SER A 1 87 ? 7.593 -36.168 -27.375 1.00 54.69 87 SER A C 1
ATOM 666 O O . SER A 1 87 ? 6.439 -35.970 -27.747 1.00 54.69 87 SER A O 1
ATOM 668 N N . GLU A 1 88 ? 7.924 -37.196 -26.601 1.00 50.41 88 GLU A N 1
ATOM 669 C CA . GLU A 1 88 ? 6.912 -37.936 -25.862 1.00 50.41 88 GLU A CA 1
ATOM 670 C C . GLU A 1 88 ? 6.360 -37.040 -24.752 1.00 50.41 88 GLU A C 1
ATOM 672 O O . GLU A 1 88 ? 7.086 -36.375 -24.008 1.00 50.41 88 GLU A O 1
ATOM 677 N N . THR A 1 89 ? 5.037 -36.982 -24.683 1.00 55.38 89 THR A N 1
ATOM 678 C CA . THR A 1 89 ? 4.292 -36.285 -23.642 1.00 55.38 89 THR A CA 1
ATOM 679 C C . THR A 1 89 ? 4.507 -37.046 -22.338 1.00 55.38 89 THR A C 1
ATOM 681 O O . THR A 1 89 ?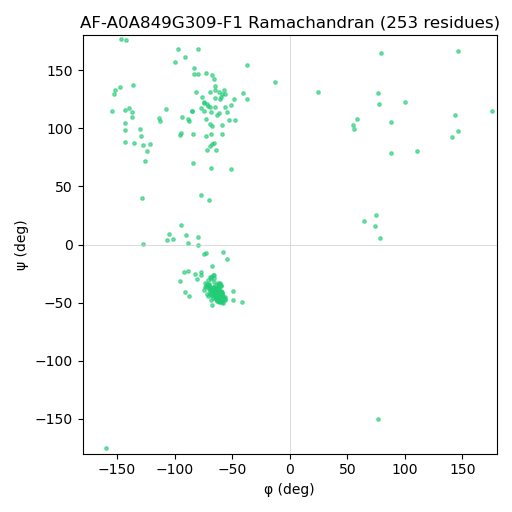 4.087 -38.194 -22.208 1.00 55.38 89 THR A O 1
ATOM 684 N N . HIS A 1 90 ? 5.187 -36.429 -21.372 1.00 57.69 90 HIS A N 1
ATOM 685 C CA . HIS A 1 90 ? 5.351 -36.998 -20.037 1.00 57.69 90 HIS A CA 1
ATOM 686 C C . HIS A 1 90 ? 3.971 -37.292 -19.427 1.00 57.69 90 HIS A C 1
ATOM 688 O O . HIS A 1 90 ? 3.096 -36.426 -19.414 1.00 57.69 90 HIS A O 1
ATOM 694 N N . ILE A 1 91 ? 3.773 -38.506 -18.912 1.00 57.69 91 ILE A N 1
ATOM 695 C CA . ILE A 1 91 ? 2.541 -38.915 -18.232 1.00 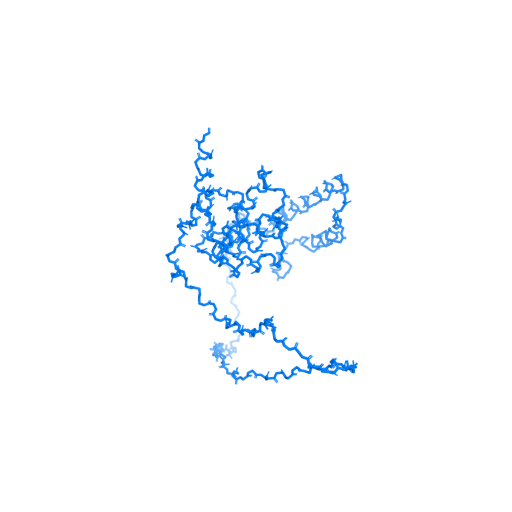57.69 91 ILE A CA 1
ATOM 696 C C . ILE A 1 91 ? 2.390 -38.074 -16.949 1.00 57.69 91 ILE A C 1
ATOM 698 O O . ILE A 1 91 ? 3.308 -38.072 -16.124 1.00 57.69 91 ILE A O 1
ATOM 702 N N . PRO A 1 92 ? 1.260 -37.387 -16.712 1.00 51.44 92 PRO A N 1
ATOM 703 C CA . PRO A 1 92 ? 0.932 -36.840 -15.407 1.00 51.44 92 PRO A CA 1
ATOM 704 C C . PRO A 1 92 ? 0.044 -37.853 -14.680 1.00 51.44 92 PRO A C 1
ATOM 706 O O . PRO A 1 92 ? -1.162 -37.888 -14.895 1.00 51.44 92 PRO A O 1
ATOM 709 N N . THR A 1 93 ? 0.619 -38.703 -13.828 1.00 47.84 93 THR A N 1
ATOM 710 C CA . THR A 1 93 ? -0.199 -39.439 -12.849 1.00 47.84 93 THR A CA 1
ATOM 711 C C . THR A 1 93 ? 0.554 -39.583 -11.535 1.00 47.84 93 THR A C 1
ATOM 713 O O . THR A 1 93 ? 1.384 -40.469 -11.374 1.00 47.84 93 THR A O 1
ATOM 716 N N . THR A 1 94 ? 0.254 -38.708 -10.580 1.00 45.03 94 THR A N 1
ATOM 717 C CA . THR A 1 94 ? 0.310 -39.079 -9.165 1.00 45.03 94 THR A CA 1
ATOM 718 C C . THR A 1 94 ? -0.839 -38.374 -8.451 1.00 45.03 94 THR A C 1
ATOM 720 O O . THR A 1 94 ? -0.755 -37.224 -8.030 1.00 45.03 94 THR A O 1
ATOM 723 N N . ASN A 1 95 ? -1.983 -39.055 -8.442 1.00 60.16 95 ASN A N 1
ATOM 724 C CA . ASN A 1 95 ? -3.049 -38.809 -7.485 1.00 60.16 95 ASN A CA 1
ATOM 725 C C . ASN A 1 95 ? -2.725 -39.686 -6.280 1.00 60.16 95 ASN A C 1
ATOM 727 O O . ASN A 1 95 ? -2.867 -40.897 -6.389 1.00 60.16 95 ASN A O 1
ATOM 731 N N . GLU A 1 96 ? -2.260 -39.073 -5.194 1.00 57.31 96 GLU A N 1
ATOM 732 C CA . GLU A 1 96 ? -2.629 -39.392 -3.808 1.00 57.31 96 GLU A CA 1
ATOM 733 C C . GLU A 1 96 ? -1.787 -38.523 -2.853 1.00 57.31 96 GLU A C 1
ATOM 735 O O . GLU A 1 96 ? -0.561 -38.657 -2.804 1.00 57.31 96 GLU A O 1
ATOM 740 N N . PRO A 1 97 ? -2.396 -37.599 -2.088 1.00 51.41 97 PRO A N 1
ATOM 741 C CA . PRO A 1 97 ? -1.686 -36.910 -1.023 1.00 51.41 97 PRO A CA 1
ATOM 742 C C . PRO A 1 97 ? -1.444 -37.877 0.143 1.00 51.41 97 PRO A C 1
ATOM 744 O O . PRO A 1 97 ? -2.378 -38.406 0.743 1.00 51.41 97 PRO A O 1
ATOM 747 N N . ILE A 1 98 ? -0.173 -38.081 0.489 1.00 48.41 98 ILE A N 1
ATOM 748 C CA . ILE A 1 98 ? 0.244 -38.796 1.698 1.00 48.41 98 ILE A CA 1
ATOM 749 C C . ILE A 1 98 ? -0.298 -38.029 2.916 1.00 48.41 98 ILE A C 1
ATOM 751 O O . ILE A 1 98 ? 0.141 -36.912 3.197 1.00 48.41 98 ILE A O 1
ATOM 755 N N . SER A 1 99 ? -1.242 -38.626 3.651 1.00 47.22 99 SER A N 1
ATOM 756 C CA . SER A 1 99 ? -1.703 -38.106 4.943 1.00 47.22 99 SER A CA 1
ATOM 757 C C . SER A 1 99 ? -0.558 -38.110 5.950 1.00 47.22 99 SER A C 1
ATOM 759 O O . SER A 1 99 ? -0.120 -39.161 6.420 1.00 47.22 99 SER A O 1
ATOM 761 N N . VAL A 1 100 ? -0.102 -36.918 6.323 1.00 49.56 100 VAL A N 1
ATOM 762 C CA . VAL A 1 100 ? 0.846 -36.732 7.421 1.00 49.56 100 VAL A CA 1
ATOM 763 C C . VAL A 1 100 ? 0.049 -36.585 8.719 1.00 49.56 100 VAL A C 1
ATOM 765 O O . VAL A 1 100 ? -0.615 -35.576 8.947 1.00 49.56 100 VAL A O 1
ATOM 768 N N . ASN A 1 101 ? 0.090 -37.609 9.572 1.00 53.59 101 ASN A N 1
ATOM 769 C CA . ASN A 1 101 ? -0.369 -37.532 10.959 1.00 53.59 101 ASN A CA 1
ATOM 770 C C . ASN A 1 101 ? 0.541 -36.549 11.721 1.00 53.59 101 ASN A C 1
ATOM 772 O O . ASN A 1 101 ? 1.746 -36.784 11.834 1.00 53.59 101 ASN A O 1
ATOM 776 N N . SER A 1 102 ? -0.024 -35.457 12.241 1.00 44.91 102 SER A N 1
ATOM 777 C CA . SER A 1 102 ? 0.680 -34.589 13.183 1.00 44.91 102 SER A CA 1
ATOM 778 C C . SER A 1 102 ? 0.541 -35.136 14.606 1.00 44.91 102 SER A C 1
ATOM 780 O O . SER A 1 102 ? -0.536 -35.134 15.200 1.00 44.91 102 SER A O 1
ATOM 782 N N . ASN A 1 103 ? 1.662 -35.551 15.198 1.00 44.22 103 ASN A N 1
ATOM 783 C CA . ASN A 1 103 ? 1.740 -35.755 16.641 1.00 44.22 103 ASN A CA 1
ATOM 784 C C . ASN A 1 103 ? 1.639 -34.392 17.340 1.00 44.22 103 ASN A C 1
ATOM 786 O O . ASN A 1 103 ? 2.638 -33.695 17.520 1.00 44.22 103 ASN A O 1
ATOM 790 N N . ARG A 1 104 ? 0.428 -34.017 17.756 1.00 49.59 104 ARG A N 1
ATOM 791 C CA . ARG A 1 104 ? 0.188 -32.898 18.670 1.00 49.59 104 ARG A CA 1
ATOM 792 C C . ARG A 1 104 ? -0.544 -33.372 19.919 1.00 49.59 104 ARG A C 1
ATOM 794 O O . ARG A 1 104 ? -1.751 -33.238 19.979 1.00 49.59 104 ARG A O 1
ATOM 801 N N . PHE A 1 105 ? 0.196 -33.835 20.923 1.00 37.66 105 PHE A N 1
ATOM 802 C CA . PHE A 1 105 ? -0.167 -33.815 22.352 1.00 37.66 105 PHE A CA 1
ATOM 803 C C . PHE A 1 105 ? 1.172 -33.767 23.120 1.00 37.66 105 PHE A C 1
ATOM 805 O O . PHE A 1 105 ? 2.131 -34.392 22.689 1.00 37.66 105 PHE A O 1
ATOM 812 N N . GLU A 1 106 ? 1.388 -32.920 24.127 1.00 40.38 106 GLU A N 1
ATOM 813 C CA . GLU A 1 106 ? 0.805 -33.040 25.465 1.00 40.38 106 GLU A CA 1
ATOM 814 C C . GLU A 1 106 ? 0.655 -31.669 26.158 1.00 40.38 106 GLU A C 1
ATOM 816 O O . GLU A 1 106 ? 1.623 -30.927 26.323 1.00 40.38 106 GLU A O 1
ATOM 821 N N . THR A 1 107 ? -0.536 -31.384 26.683 1.00 42.84 107 THR A N 1
ATOM 822 C CA . THR A 1 107 ? -0.722 -30.533 27.866 1.00 42.84 107 THR A CA 1
ATOM 823 C C . THR A 1 107 ? -1.112 -31.443 29.027 1.00 42.84 107 THR A C 1
ATOM 825 O O . THR A 1 107 ? -2.139 -32.117 28.991 1.00 42.84 107 THR A O 1
ATOM 828 N N . LYS A 1 108 ? -0.264 -31.502 30.058 1.00 43.97 108 LYS A N 1
ATOM 829 C CA . LYS A 1 108 ? -0.534 -32.240 31.298 1.00 43.97 108 LYS A CA 1
ATOM 830 C C . LYS A 1 108 ? -1.418 -31.405 32.225 1.00 43.97 108 LYS A C 1
ATOM 832 O O . LYS A 1 108 ? -1.129 -30.239 32.480 1.00 43.97 108 LYS A O 1
ATOM 837 N N . HIS A 1 109 ? -2.474 -32.033 32.735 1.00 37.50 109 HIS A N 1
ATOM 838 C CA . HIS A 1 109 ? -3.342 -31.523 33.795 1.00 37.50 109 HIS A CA 1
ATOM 839 C C . HIS A 1 109 ? -2.649 -31.556 35.166 1.00 37.50 109 HIS A C 1
ATOM 841 O O . HIS A 1 109 ? -1.934 -32.509 35.474 1.00 37.50 109 HIS A O 1
ATOM 847 N N . ALA A 1 110 ? -2.980 -30.595 36.034 1.00 33.69 110 ALA A N 1
ATOM 848 C CA . ALA A 1 110 ? -2.914 -30.769 37.483 1.00 33.69 110 ALA A CA 1
ATOM 849 C C . ALA A 1 110 ? -4.162 -30.163 38.155 1.00 33.69 110 ALA A C 1
ATOM 851 O O . ALA A 1 110 ? -4.367 -28.956 38.146 1.00 33.69 110 ALA A O 1
ATOM 852 N N . ALA A 1 111 ? -4.990 -31.085 38.654 1.00 35.59 111 ALA A N 1
ATOM 853 C CA . ALA A 1 111 ? -5.912 -31.079 39.792 1.00 35.59 111 ALA A CA 1
ATOM 854 C C . ALA A 1 111 ? -6.511 -29.770 40.356 1.00 35.59 111 ALA A C 1
ATOM 856 O O . ALA A 1 111 ? -5.799 -28.908 40.860 1.00 35.59 111 ALA A O 1
ATOM 857 N N . GLY A 1 112 ? -7.840 -29.801 40.539 1.00 32.81 112 GLY A N 1
ATOM 858 C CA . GLY A 1 112 ? -8.420 -29.473 41.846 1.00 32.81 112 GLY A CA 1
ATOM 859 C C . GLY A 1 112 ? -9.744 -28.706 41.853 1.00 32.81 112 GLY A C 1
ATOM 860 O O . GLY A 1 112 ? -9.750 -27.503 41.654 1.00 32.81 112 GLY A O 1
ATOM 861 N N . VAL A 1 113 ? -10.796 -29.412 42.289 1.00 31.69 113 VAL A N 1
ATOM 862 C CA . VAL A 1 113 ? -12.007 -28.912 42.979 1.00 31.69 113 VAL A CA 1
ATOM 863 C C . VAL A 1 113 ? -13.195 -28.457 42.108 1.00 31.69 113 VAL A C 1
ATOM 865 O O . VAL A 1 113 ? -13.234 -27.368 41.549 1.00 31.69 113 VAL A O 1
ATOM 868 N N . ALA A 1 114 ? -14.221 -29.312 42.102 1.00 34.41 114 ALA A N 1
ATOM 869 C CA . ALA A 1 114 ? -15.645 -28.976 41.968 1.00 34.41 114 ALA A CA 1
ATOM 870 C C . ALA A 1 114 ? -16.265 -28.922 43.399 1.00 34.41 114 ALA A C 1
ATOM 872 O O . ALA A 1 114 ? -15.607 -29.450 44.305 1.00 34.41 114 ALA A O 1
ATOM 873 N N . PRO A 1 115 ? -17.498 -28.409 43.650 1.00 44.25 115 PRO A N 1
ATOM 874 C CA . PRO A 1 115 ? -18.574 -28.240 42.666 1.00 44.25 115 PRO A CA 1
ATOM 875 C C . PRO A 1 115 ? -19.525 -27.018 42.825 1.00 44.25 115 PRO A C 1
ATOM 877 O O . PRO A 1 115 ? -19.495 -26.285 43.806 1.00 44.25 115 PRO A O 1
ATOM 880 N N . GLU A 1 116 ? -20.421 -26.931 41.830 1.00 29.62 116 GLU A N 1
ATOM 881 C CA . GLU A 1 116 ? -21.794 -26.383 41.826 1.00 29.62 116 GLU A CA 1
ATOM 882 C C . GLU A 1 116 ? -22.043 -24.862 41.785 1.00 29.62 116 GLU A C 1
ATOM 884 O O . GLU A 1 116 ? -21.753 -24.124 42.721 1.00 29.62 116 GLU A O 1
ATOM 889 N N . GLY A 1 117 ? -22.769 -24.440 40.735 1.00 31.22 117 GLY A N 1
ATOM 890 C CA . GLY A 1 117 ? -23.733 -23.341 40.847 1.00 31.22 117 GLY A CA 1
ATOM 891 C C . GLY A 1 117 ? -23.816 -22.350 39.683 1.00 31.22 117 GLY A C 1
ATOM 892 O O . GLY A 1 117 ? -23.197 -21.298 39.734 1.00 31.22 117 GLY A O 1
ATOM 893 N N . GLN A 1 118 ? -24.733 -22.631 38.749 1.00 30.70 118 GLN A N 1
ATOM 894 C CA . GLN A 1 118 ? -25.510 -21.668 37.943 1.00 30.70 118 GLN A CA 1
ATOM 895 C C . GLN A 1 118 ? -24.829 -20.944 36.766 1.00 30.70 118 GLN A C 1
ATOM 897 O O . GLN A 1 118 ? -23.753 -20.363 36.846 1.00 30.70 118 GLN A O 1
ATOM 902 N N . GLY A 1 119 ? -25.529 -21.007 35.630 1.00 42.34 119 GLY A N 1
ATOM 903 C CA . GLY A 1 119 ? -25.006 -20.701 34.310 1.00 42.34 119 GLY A CA 1
ATOM 904 C C . GLY A 1 119 ? -24.924 -19.221 33.957 1.00 42.34 119 GLY A C 1
ATOM 905 O O . GLY A 1 119 ? -25.795 -18.421 34.299 1.00 42.34 119 GLY A O 1
ATOM 906 N N . ARG A 1 120 ? -23.888 -18.921 33.170 1.00 32.34 120 ARG A N 1
ATOM 907 C CA . ARG A 1 120 ? -23.804 -17.856 32.168 1.00 32.34 120 ARG A CA 1
ATOM 908 C C . ARG A 1 120 ? -22.891 -18.357 31.033 1.00 32.34 120 ARG A C 1
ATOM 910 O O . ARG A 1 120 ? -21.859 -18.955 31.318 1.00 32.34 120 ARG A O 1
ATOM 917 N N . GLU A 1 121 ? -23.318 -18.138 29.787 1.00 41.03 121 GLU A N 1
ATOM 918 C CA . GLU A 1 121 ? -22.531 -18.147 28.526 1.00 41.03 121 GLU A CA 1
ATOM 919 C C . GLU A 1 121 ? -21.113 -17.552 28.719 1.00 41.03 121 GLU A C 1
ATOM 921 O O . GLU A 1 121 ? -21.018 -16.674 29.590 1.00 41.03 121 GLU A O 1
ATOM 926 N N . PRO A 1 122 ? -20.039 -17.871 27.933 1.00 41.28 122 PRO A N 1
ATOM 927 C CA . PRO A 1 122 ? -20.052 -17.862 26.449 1.00 41.28 122 PRO A CA 1
ATOM 928 C C . PRO A 1 122 ? -18.950 -18.701 25.696 1.00 41.28 122 PRO A C 1
ATOM 930 O O . PRO A 1 122 ? -18.068 -19.305 26.299 1.00 41.28 122 PRO A O 1
ATOM 933 N N . VAL A 1 123 ? -18.940 -18.577 24.354 1.00 36.25 123 VAL A N 1
ATOM 934 C CA . VAL A 1 123 ? -17.784 -18.601 23.402 1.00 36.25 123 VAL A CA 1
ATOM 935 C C . VAL A 1 123 ? -17.449 -19.888 22.600 1.00 36.25 123 VAL A C 1
ATOM 937 O O . VAL A 1 123 ? -17.124 -20.941 23.133 1.00 36.25 123 VAL A O 1
ATOM 940 N N . GLU A 1 124 ? -17.454 -19.670 21.272 1.00 44.47 124 GLU A N 1
ATOM 941 C CA . GLU A 1 124 ? -16.714 -20.287 20.148 1.00 44.47 124 GLU A CA 1
ATOM 942 C C . GLU A 1 124 ? -16.755 -21.802 19.927 1.00 44.47 124 GLU A C 1
ATOM 944 O O . GLU A 1 124 ? -15.950 -22.580 20.436 1.00 44.47 124 GLU A O 1
ATOM 949 N N . ARG A 1 125 ? -17.559 -22.181 18.929 1.00 31.00 125 ARG A N 1
ATOM 950 C CA . ARG A 1 125 ? -17.144 -23.206 17.973 1.00 31.00 125 ARG A CA 1
ATOM 951 C C . ARG A 1 125 ? -16.510 -22.489 16.782 1.00 31.00 125 ARG A C 1
ATOM 953 O O . ARG A 1 125 ? -17.198 -21.791 16.048 1.00 31.00 125 ARG A O 1
ATOM 960 N N . LEU A 1 126 ? -15.195 -22.636 16.651 1.00 42.09 126 LEU A N 1
ATOM 961 C CA . LEU A 1 126 ? -14.427 -22.263 15.469 1.00 42.09 1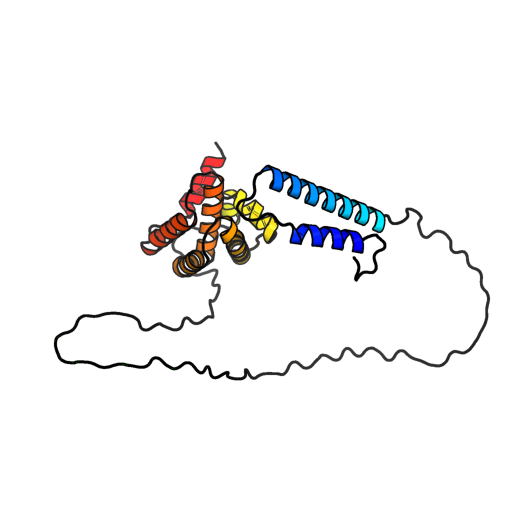26 LEU A CA 1
ATOM 962 C C . LEU A 1 126 ? -14.990 -23.058 14.283 1.00 42.09 126 LEU A C 1
ATOM 964 O O . LEU A 1 126 ? -14.763 -24.263 14.185 1.00 42.09 126 LEU A O 1
ATOM 968 N N . GLU A 1 127 ? -15.789 -22.408 13.443 1.00 41.25 127 GLU A N 1
ATOM 969 C CA . GLU A 1 127 ? -16.165 -22.962 12.147 1.00 41.25 127 GLU A CA 1
ATOM 970 C C . GLU A 1 127 ? -14.920 -22.921 11.259 1.00 41.25 127 GLU A C 1
ATOM 972 O O . GLU A 1 127 ? -14.314 -21.866 11.048 1.00 41.25 127 GLU A O 1
ATOM 977 N N . GLU A 1 128 ? -14.487 -24.102 10.820 1.00 40.06 128 GLU A N 1
ATOM 978 C CA . GLU A 1 128 ? -13.439 -24.262 9.822 1.00 40.06 128 GLU A CA 1
ATOM 979 C C . GLU A 1 128 ? -13.825 -23.461 8.579 1.00 40.06 128 GLU A C 1
ATOM 981 O O . GLU A 1 128 ? -14.832 -23.727 7.924 1.00 40.06 128 GLU A O 1
ATOM 986 N N . VAL A 1 129 ? -13.031 -22.430 8.295 1.00 35.91 129 VAL A N 1
ATOM 987 C CA . VAL A 1 129 ? -13.186 -21.605 7.103 1.00 35.91 129 VAL A CA 1
ATOM 988 C C . VAL A 1 129 ? -12.721 -22.436 5.916 1.00 35.91 129 VAL A C 1
ATOM 990 O O . VAL A 1 129 ? -11.526 -22.690 5.757 1.00 35.91 129 VAL A O 1
ATOM 993 N N . ASP A 1 130 ? -13.689 -22.852 5.107 1.00 35.41 130 ASP A N 1
ATOM 994 C CA . ASP A 1 130 ? -13.491 -23.374 3.763 1.00 35.41 130 ASP A CA 1
ATOM 995 C C . ASP A 1 130 ? -12.625 -22.387 2.957 1.00 35.41 130 ASP A C 1
ATOM 997 O O . ASP A 1 130 ? -12.946 -21.202 2.832 1.00 35.41 130 ASP A O 1
ATOM 1001 N N . LEU A 1 131 ? -11.468 -22.857 2.488 1.00 42.38 131 LEU A N 1
ATOM 1002 C CA . LEU A 1 131 ? -10.467 -22.051 1.779 1.00 42.38 131 LEU A CA 1
ATOM 1003 C C . LEU A 1 131 ? -10.825 -21.819 0.305 1.00 42.38 131 LEU A C 1
ATOM 1005 O O . LEU A 1 131 ? -10.032 -21.213 -0.418 1.00 42.38 131 LEU A O 1
ATOM 1009 N N . ASP A 1 132 ? -12.013 -22.227 -0.141 1.00 35.72 132 ASP A N 1
ATOM 1010 C CA . ASP A 1 132 ? -12.527 -21.866 -1.457 1.00 35.72 132 ASP A CA 1
ATOM 1011 C C . ASP A 1 132 ? -13.212 -20.489 -1.403 1.00 35.72 132 ASP A C 1
ATOM 1013 O O . ASP A 1 132 ? -14.434 -20.334 -1.466 1.00 35.72 132 ASP A O 1
ATOM 1017 N N . ILE A 1 133 ? -12.397 -19.439 -1.237 1.00 42.72 133 ILE A N 1
ATOM 1018 C CA . ILE A 1 133 ? -12.847 -18.059 -1.436 1.00 42.72 133 ILE A CA 1
ATOM 1019 C C . ILE A 1 133 ? -13.125 -17.908 -2.933 1.00 42.72 133 ILE A C 1
ATOM 1021 O O . ILE A 1 133 ? -12.267 -17.466 -3.700 1.00 42.72 133 ILE A O 1
ATOM 1025 N N . SER A 1 134 ? -14.342 -18.260 -3.349 1.00 38.06 134 SER A N 1
ATOM 1026 C CA . SER A 1 134 ? -14.891 -17.851 -4.636 1.00 38.06 134 SER A CA 1
ATOM 1027 C C . SER A 1 134 ? -14.753 -16.336 -4.713 1.00 38.06 134 SER A C 1
ATOM 1029 O O . SER A 1 134 ? -15.457 -15.597 -4.019 1.00 38.06 134 SER A O 1
ATOM 1031 N N . TRP A 1 135 ? -13.810 -15.878 -5.539 1.00 40.66 135 TRP A N 1
ATOM 1032 C CA . TRP A 1 135 ? -13.589 -14.479 -5.889 1.00 40.66 135 TRP A CA 1
ATOM 1033 C C . TRP A 1 135 ? -14.770 -14.002 -6.739 1.00 40.66 135 TRP A C 1
ATOM 1035 O O . TRP A 1 135 ? -14.674 -13.741 -7.937 1.00 40.66 135 TRP A O 1
ATOM 1045 N N . SER A 1 136 ? -15.941 -13.950 -6.119 1.00 39.09 136 SER A N 1
ATOM 1046 C CA . SER A 1 136 ? -17.141 -13.409 -6.713 1.00 39.09 136 SER A CA 1
ATOM 1047 C C . SER A 1 136 ? -16.946 -11.903 -6.744 1.00 39.09 136 SER A C 1
ATOM 1049 O O . SER A 1 136 ? -17.281 -11.189 -5.804 1.00 39.09 136 SER A O 1
ATOM 1051 N N . THR A 1 137 ? -16.431 -11.399 -7.862 1.00 46.62 137 THR A N 1
ATOM 1052 C CA . THR A 1 137 ? -16.466 -9.969 -8.196 1.00 46.62 137 THR A CA 1
ATOM 1053 C C . THR A 1 137 ? -17.898 -9.422 -8.245 1.00 46.62 137 THR A C 1
ATOM 1055 O O . THR A 1 137 ? -18.086 -8.212 -8.353 1.00 46.62 137 THR A O 1
ATOM 1058 N N . HIS A 1 138 ? -18.922 -10.277 -8.117 1.00 43.12 138 HIS A N 1
ATOM 1059 C CA . HIS A 1 138 ? -20.333 -9.916 -8.037 1.00 43.12 138 HIS A CA 1
ATOM 1060 C C . HIS A 1 138 ? -21.044 -10.584 -6.844 1.00 43.12 138 HIS A C 1
ATOM 1062 O O . HIS A 1 138 ? -21.485 -11.727 -6.921 1.00 43.12 138 HIS A O 1
ATOM 1068 N N . GLY A 1 139 ? -21.212 -9.824 -5.759 1.00 41.09 139 GLY A N 1
ATOM 1069 C CA . GLY A 1 139 ? -22.060 -10.152 -4.604 1.00 41.09 139 GLY A CA 1
ATOM 1070 C C . GLY A 1 139 ? -21.422 -9.609 -3.323 1.00 41.09 139 GLY A C 1
ATOM 1071 O O . GLY A 1 139 ? -20.503 -10.214 -2.807 1.00 41.09 139 GLY A O 1
ATOM 1072 N N . GLN A 1 140 ? -21.781 -8.450 -2.775 1.00 38.12 140 GLN A N 1
ATOM 1073 C CA . GLN A 1 140 ? -23.104 -7.863 -2.623 1.00 38.12 140 GLN A CA 1
ATOM 1074 C C . GLN A 1 140 ? -23.128 -6.373 -2.985 1.00 38.12 140 GLN A C 1
ATOM 1076 O O . GLN A 1 140 ? -22.296 -5.587 -2.544 1.00 38.12 140 GLN A O 1
ATOM 1081 N N . LYS A 1 141 ? -24.166 -5.962 -3.718 1.00 48.28 141 LYS A N 1
ATOM 1082 C CA . LYS A 1 141 ? -24.552 -4.556 -3.867 1.00 48.28 141 LYS A CA 1
ATOM 1083 C C . LYS A 1 141 ? -25.026 -4.001 -2.520 1.00 48.28 141 LYS A C 1
ATOM 1085 O O . LYS A 1 141 ? -26.229 -4.007 -2.285 1.00 48.28 141 LYS A O 1
ATOM 1090 N N . ARG A 1 142 ? -24.124 -3.489 -1.677 1.00 40.94 142 ARG A N 1
ATOM 1091 C CA . ARG A 1 142 ? -24.364 -2.351 -0.767 1.00 40.94 142 ARG A CA 1
ATOM 1092 C C . ARG A 1 142 ? -23.035 -1.659 -0.458 1.00 40.94 142 ARG A C 1
ATOM 1094 O O . ARG A 1 142 ? -22.185 -2.240 0.194 1.00 40.94 142 ARG A O 1
ATOM 1101 N N . GLY A 1 143 ? -22.910 -0.407 -0.903 1.00 42.66 143 GLY A N 1
ATOM 1102 C CA . GLY A 1 143 ? -21.817 0.487 -0.515 1.00 42.66 143 GLY A CA 1
ATOM 1103 C C . GLY A 1 143 ? -20.830 0.779 -1.639 1.00 42.66 143 GLY A C 1
ATOM 1104 O O . GLY A 1 143 ? -19.756 0.205 -1.678 1.00 42.66 143 GLY A O 1
ATOM 1105 N N . SER A 1 144 ? -21.225 1.714 -2.507 1.00 50.38 144 SER A N 1
ATOM 1106 C CA . SER A 1 144 ? -20.350 2.627 -3.247 1.00 50.38 144 SER A CA 1
ATOM 1107 C C . SER A 1 144 ? -19.260 2.062 -4.174 1.00 50.38 144 SER A C 1
ATOM 1109 O O . SER A 1 144 ? -18.214 1.587 -3.741 1.00 50.38 144 SER A O 1
ATOM 1111 N N . ASP A 1 145 ? -19.511 2.211 -5.471 1.00 69.88 145 ASP A N 1
ATOM 1112 C CA . ASP A 1 145 ? -18.692 1.732 -6.585 1.00 69.88 145 ASP A CA 1
ATOM 1113 C C . ASP A 1 145 ? -17.401 2.563 -6.713 1.00 69.88 145 ASP A C 1
ATOM 1115 O O . ASP A 1 145 ? -17.337 3.539 -7.458 1.00 69.88 145 ASP A O 1
ATOM 1119 N N . VAL A 1 146 ? -16.386 2.247 -5.905 1.00 82.69 146 VAL A N 1
ATOM 1120 C CA . VAL A 1 146 ? -15.018 2.689 -6.196 1.00 82.69 146 VAL A CA 1
ATOM 1121 C C . VAL A 1 146 ? -14.544 1.813 -7.341 1.00 82.69 146 VAL A C 1
ATOM 1123 O O . VAL A 1 146 ? -14.433 0.601 -7.169 1.00 82.69 146 VAL A O 1
ATOM 1126 N N . ASP A 1 147 ? -14.287 2.403 -8.503 1.00 90.69 147 ASP A N 1
ATOM 1127 C CA . ASP A 1 147 ? -13.660 1.700 -9.615 1.00 90.69 147 ASP A CA 1
ATOM 1128 C C . ASP A 1 147 ? -12.125 1.851 -9.555 1.00 90.69 147 ASP A C 1
ATOM 1130 O O . ASP A 1 147 ? -11.566 2.701 -8.851 1.00 90.69 147 ASP A O 1
ATOM 1134 N N . ILE A 1 148 ? -11.411 0.966 -10.255 1.00 92.56 148 ILE A N 1
ATOM 1135 C CA . ILE A 1 148 ? -9.940 0.991 -10.288 1.00 92.56 148 ILE A CA 1
ATOM 1136 C C . ILE A 1 148 ? -9.423 2.326 -10.856 1.00 92.56 148 ILE A C 1
ATOM 1138 O O . ILE A 1 148 ? -8.517 2.897 -10.248 1.00 92.56 148 ILE A O 1
ATOM 1142 N N . PRO A 1 149 ? -9.969 2.870 -11.967 1.00 92.31 149 PRO A N 1
ATOM 1143 C CA . PRO A 1 149 ? -9.545 4.171 -12.482 1.00 92.31 149 PRO A CA 1
ATOM 1144 C C . PRO A 1 149 ? -9.674 5.308 -11.461 1.00 92.31 149 PRO A C 1
ATOM 1146 O O . PRO A 1 149 ? -8.734 6.086 -11.296 1.00 92.31 149 PRO A O 1
ATOM 1149 N N . MET A 1 150 ? -10.794 5.385 -10.741 1.00 92.94 150 MET A N 1
ATOM 1150 C CA . MET A 1 150 ? -11.043 6.367 -9.690 1.00 92.94 150 MET A CA 1
ATOM 1151 C C . MET A 1 150 ? -10.052 6.202 -8.547 1.00 92.94 150 MET A C 1
ATOM 1153 O O . MET A 1 150 ? -9.499 7.201 -8.087 1.00 92.94 150 MET A O 1
ATOM 1157 N N . LEU A 1 151 ? -9.786 4.968 -8.108 1.00 94.19 151 LEU A N 1
ATOM 1158 C CA . LEU A 1 151 ? -8.776 4.698 -7.087 1.00 94.19 151 LEU A CA 1
ATOM 1159 C C . LEU A 1 151 ? -7.407 5.211 -7.540 1.00 94.19 151 LEU A C 1
ATOM 1161 O O . LEU A 1 151 ? -6.784 5.976 -6.810 1.00 94.19 151 LEU A O 1
ATOM 1165 N N . MET A 1 152 ? -6.963 4.865 -8.751 1.00 94.44 152 MET A N 1
ATOM 1166 C CA . MET A 1 152 ? -5.653 5.297 -9.257 1.00 94.44 152 MET A CA 1
ATOM 1167 C C . MET A 1 152 ? -5.552 6.815 -9.413 1.00 94.44 152 MET A C 1
ATOM 1169 O O . MET A 1 152 ? -4.495 7.385 -9.160 1.00 94.44 152 MET A O 1
ATOM 1173 N N . ALA A 1 153 ? -6.637 7.476 -9.817 1.00 92.81 153 ALA A N 1
ATOM 1174 C CA . ALA A 1 153 ? -6.675 8.927 -9.963 1.00 92.81 153 ALA A CA 1
ATOM 1175 C C . ALA A 1 153 ? -6.701 9.658 -8.607 1.00 92.81 153 ALA A C 1
ATOM 1177 O O . ALA A 1 153 ? -6.090 10.712 -8.463 1.00 92.81 153 ALA A O 1
ATOM 1178 N N . SER A 1 154 ? -7.378 9.095 -7.604 1.00 93.88 154 SER A N 1
ATOM 1179 C CA . SER A 1 154 ? -7.474 9.670 -6.251 1.00 93.88 154 SER A CA 1
ATOM 1180 C C . SER A 1 154 ? -6.209 9.467 -5.408 1.00 93.88 154 SER A C 1
ATOM 1182 O O . SER A 1 154 ? -5.962 10.211 -4.452 1.00 93.88 154 SER A O 1
ATOM 1184 N N . CYS A 1 155 ? -5.457 8.413 -5.730 1.00 95.50 155 CYS A N 1
ATOM 1185 C CA . CYS A 1 155 ? -4.308 7.909 -4.986 1.00 95.50 155 CYS A CA 1
ATOM 1186 C C . CYS A 1 155 ? -3.074 7.807 -5.907 1.00 95.50 155 CYS A C 1
ATOM 1188 O O . CYS A 1 155 ? -2.684 6.703 -6.309 1.00 95.50 155 CYS A O 1
ATOM 1190 N N . PRO A 1 156 ? -2.476 8.951 -6.299 1.00 94.88 156 PRO A N 1
ATOM 1191 C CA . PRO A 1 156 ? -1.386 8.980 -7.269 1.00 94.88 156 PRO A CA 1
ATOM 1192 C C . PRO A 1 156 ? -0.097 8.319 -6.762 1.00 94.88 156 PRO A C 1
ATOM 1194 O O . PRO A 1 156 ? 0.564 7.640 -7.552 1.00 94.88 156 PRO A O 1
ATOM 1197 N N . HIS A 1 157 ? 0.250 8.443 -5.473 1.00 95.50 157 HIS A N 1
ATOM 1198 C CA . HIS A 1 157 ? 1.460 7.812 -4.932 1.00 95.50 157 HIS A CA 1
ATOM 1199 C C . HIS A 1 157 ? 1.308 6.293 -4.888 1.00 95.50 157 HIS A C 1
ATOM 1201 O O . HIS A 1 157 ? 2.226 5.564 -5.278 1.00 95.50 157 HIS A O 1
ATOM 1207 N N . PHE A 1 158 ? 0.131 5.794 -4.493 1.00 96.25 158 PHE A N 1
ATOM 1208 C CA . PHE A 1 158 ? -0.169 4.373 -4.617 1.00 96.25 158 PHE A CA 1
ATOM 1209 C C . PHE A 1 158 ? -0.087 3.914 -6.070 1.00 96.25 158 PHE A C 1
ATOM 1211 O O . PHE A 1 158 ? 0.567 2.912 -6.348 1.00 96.25 158 PHE A O 1
ATOM 1218 N N . ALA A 1 159 ? -0.700 4.641 -7.007 1.00 95.44 159 ALA A N 1
ATOM 1219 C CA . ALA A 1 159 ? -0.699 4.273 -8.420 1.00 95.44 159 ALA A CA 1
ATOM 1220 C C . ALA A 1 159 ? 0.716 4.226 -9.021 1.00 95.44 159 ALA A C 1
ATOM 1222 O O . ALA A 1 159 ? 0.997 3.393 -9.883 1.00 95.44 159 ALA A O 1
ATOM 1223 N N . GLU A 1 160 ? 1.621 5.108 -8.602 1.00 95.25 160 GLU A N 1
ATOM 1224 C CA . GLU A 1 160 ? 3.030 5.080 -9.002 1.00 95.25 160 GLU A CA 1
ATOM 1225 C C . GLU A 1 160 ? 3.766 3.860 -8.430 1.00 95.25 160 GLU A C 1
ATOM 1227 O O . GLU A 1 160 ? 4.349 3.078 -9.187 1.00 95.25 160 GLU A O 1
ATOM 1232 N N . MET A 1 161 ? 3.683 3.642 -7.116 1.00 95.31 161 MET A N 1
ATOM 1233 C CA . MET A 1 161 ? 4.360 2.531 -6.436 1.00 95.31 161 MET A CA 1
ATOM 1234 C C . MET A 1 161 ? 3.819 1.160 -6.854 1.00 95.31 161 MET A C 1
ATOM 1236 O O . MET A 1 161 ? 4.560 0.184 -6.988 1.00 95.31 161 MET A O 1
ATOM 1240 N N . ALA A 1 162 ? 2.516 1.062 -7.083 1.00 94.62 162 ALA A N 1
ATOM 1241 C CA . ALA A 1 162 ? 1.889 -0.172 -7.517 1.00 94.62 162 ALA A CA 1
ATOM 1242 C C . ALA A 1 162 ? 2.293 -0.515 -8.957 1.00 94.62 162 ALA A C 1
ATOM 1244 O O . ALA A 1 162 ? 2.579 -1.679 -9.243 1.00 94.62 162 ALA A O 1
ATOM 1245 N N . ARG A 1 163 ? 2.433 0.488 -9.840 1.00 94.56 163 ARG A N 1
ATOM 1246 C CA . ARG A 1 163 ? 2.948 0.283 -11.203 1.00 94.56 163 ARG A CA 1
ATOM 1247 C C . ARG A 1 163 ? 4.401 -0.170 -11.226 1.00 94.56 163 ARG A C 1
ATOM 1249 O O . ARG A 1 163 ? 4.734 -1.038 -12.027 1.00 94.56 163 ARG A O 1
ATOM 1256 N N . SER A 1 164 ? 5.253 0.365 -10.353 1.00 92.12 164 SER A N 1
ATOM 1257 C CA . SER A 1 164 ? 6.650 -0.083 -10.273 1.00 92.12 164 SER A CA 1
ATOM 1258 C C . SER A 1 164 ? 6.785 -1.503 -9.712 1.00 92.12 164 SER A C 1
ATOM 1260 O O . SER A 1 164 ? 7.713 -2.218 -10.080 1.00 92.12 164 SER A O 1
ATOM 1262 N N . THR A 1 165 ? 5.842 -1.932 -8.867 1.00 87.94 165 THR A N 1
ATOM 1263 C CA . THR A 1 165 ? 5.896 -3.237 -8.192 1.00 87.94 165 THR A CA 1
ATOM 1264 C C . THR A 1 165 ? 5.198 -4.357 -8.969 1.00 87.94 165 THR A C 1
ATOM 1266 O O . THR A 1 165 ? 5.695 -5.481 -8.987 1.00 87.94 165 THR A O 1
ATOM 1269 N N . GLN A 1 166 ? 4.037 -4.093 -9.577 1.00 88.12 166 GLN A N 1
ATOM 1270 C CA . GLN A 1 166 ? 3.200 -5.100 -10.256 1.00 88.12 166 GLN A CA 1
ATOM 1271 C C . GLN A 1 166 ? 2.814 -4.754 -11.698 1.00 88.12 166 GLN A C 1
ATOM 1273 O O . GLN A 1 166 ? 2.155 -5.556 -12.358 1.00 88.12 166 GLN A O 1
ATOM 1278 N N . GLY A 1 167 ? 3.248 -3.610 -12.226 1.00 89.94 167 GLY A N 1
ATOM 1279 C CA . GLY A 1 167 ? 2.889 -3.179 -13.573 1.00 89.94 167 GLY A CA 1
ATOM 1280 C C . GLY A 1 167 ? 1.467 -2.621 -13.660 1.00 89.94 167 GLY A C 1
ATOM 1281 O O . GLY A 1 167 ? 0.954 -2.005 -12.727 1.00 89.94 167 GLY A O 1
ATOM 1282 N N . TYR A 1 168 ? 0.835 -2.771 -14.824 1.00 88.62 168 TYR A N 1
ATOM 1283 C CA . TYR A 1 168 ? -0.502 -2.226 -15.059 1.00 88.62 168 TYR A CA 1
ATOM 1284 C C . TYR A 1 168 ? -1.579 -3.074 -14.373 1.00 88.62 168 TYR A C 1
ATOM 1286 O O . TYR A 1 168 ? -1.657 -4.274 -14.620 1.00 88.62 168 TYR A O 1
ATOM 1294 N N . MET A 1 169 ? -2.432 -2.441 -13.565 1.00 89.75 169 MET A N 1
ATOM 1295 C CA . MET A 1 169 ? -3.502 -3.119 -12.829 1.00 89.75 169 MET A CA 1
ATOM 1296 C C . MET A 1 169 ? -4.744 -3.272 -13.705 1.00 89.75 169 MET A C 1
ATOM 1298 O O . MET A 1 169 ? -5.346 -2.276 -14.108 1.00 89.75 169 MET A O 1
ATOM 1302 N N . ARG A 1 170 ? -5.110 -4.518 -14.022 1.00 88.75 170 ARG A N 1
ATOM 1303 C CA . ARG A 1 170 ? -6.254 -4.837 -14.893 1.00 88.75 170 ARG A CA 1
ATOM 1304 C C . ARG A 1 170 ? -7.518 -5.131 -14.102 1.00 88.75 170 ARG A C 1
ATOM 1306 O O . ARG A 1 170 ? -8.614 -4.854 -14.578 1.00 88.75 170 ARG A O 1
ATOM 1313 N N . ASP A 1 171 ? -7.354 -5.687 -12.910 1.00 92.25 171 ASP A N 1
ATOM 1314 C CA . ASP A 1 171 ? -8.442 -6.088 -12.035 1.00 92.25 171 ASP A CA 1
ATOM 1315 C C . ASP A 1 171 ? -8.118 -5.818 -10.558 1.00 92.25 171 ASP A C 1
ATOM 1317 O O . ASP A 1 171 ? -7.028 -5.379 -10.184 1.00 92.25 171 ASP A O 1
ATOM 1321 N N . TRP A 1 172 ? -9.098 -6.076 -9.694 1.00 93.44 172 TRP A N 1
ATOM 1322 C CA . TRP A 1 172 ? -8.948 -5.897 -8.253 1.00 93.44 172 TRP A CA 1
ATOM 1323 C C . TRP A 1 172 ? -7.970 -6.883 -7.608 1.00 93.44 172 TRP A C 1
ATOM 1325 O O . TRP A 1 172 ? -7.500 -6.614 -6.503 1.00 93.44 172 TRP A O 1
ATOM 1335 N N . ASN A 1 173 ? -7.646 -8.001 -8.263 1.00 93.12 173 ASN A N 1
ATOM 1336 C CA . ASN A 1 173 ? -6.649 -8.946 -7.766 1.00 93.12 173 ASN A CA 1
ATOM 1337 C C . ASN A 1 173 ? -5.245 -8.344 -7.916 1.00 93.12 173 ASN A C 1
ATOM 1339 O O . ASN A 1 173 ? -4.464 -8.362 -6.966 1.00 93.12 173 ASN A O 1
ATOM 1343 N N . ASP A 1 174 ? -4.959 -7.700 -9.048 1.00 94.19 174 ASP A N 1
ATOM 1344 C CA . ASP A 1 174 ? -3.726 -6.935 -9.243 1.00 94.19 174 ASP A CA 1
ATOM 1345 C C . ASP A 1 174 ? -3.583 -5.812 -8.212 1.00 94.19 174 ASP A C 1
ATOM 1347 O O . ASP A 1 174 ? -2.518 -5.659 -7.608 1.00 94.19 174 ASP A O 1
ATOM 1351 N N . VAL A 1 175 ? -4.666 -5.070 -7.955 1.00 95.31 175 VAL A N 1
ATOM 1352 C CA . VAL A 1 175 ? -4.689 -4.007 -6.934 1.00 95.31 175 VAL A CA 1
ATOM 1353 C C . VAL A 1 175 ? -4.448 -4.579 -5.539 1.00 95.31 175 VAL A C 1
ATOM 1355 O O . VAL A 1 175 ? -3.676 -4.016 -4.764 1.00 95.31 175 VAL A O 1
ATOM 1358 N N . HIS A 1 176 ? -5.066 -5.714 -5.212 1.00 95.75 176 HIS A N 1
ATOM 1359 C CA . HIS A 1 176 ? -4.884 -6.394 -3.929 1.00 95.75 176 HIS A CA 1
ATOM 1360 C C . HIS A 1 176 ? -3.455 -6.892 -3.735 1.00 95.75 176 HIS A C 1
ATOM 1362 O O . HIS A 1 176 ? -2.856 -6.646 -2.687 1.00 95.75 176 HIS A O 1
ATOM 1368 N N . ARG A 1 177 ? -2.868 -7.507 -4.763 1.00 95.75 177 ARG A N 1
ATOM 1369 C CA . ARG A 1 177 ? -1.485 -7.989 -4.750 1.00 95.75 177 ARG A CA 1
ATOM 1370 C C . ARG A 1 177 ? -0.491 -6.838 -4.610 1.00 95.75 177 ARG A C 1
ATOM 1372 O O . ARG A 1 177 ? 0.454 -6.936 -3.827 1.00 95.75 177 ARG A O 1
ATOM 1379 N N . ALA A 1 178 ? -0.731 -5.725 -5.302 1.00 96.56 178 ALA A N 1
ATOM 1380 C CA . ALA A 1 178 ? 0.047 -4.505 -5.127 1.00 96.56 178 ALA A CA 1
ATOM 1381 C C . ALA A 1 178 ? -0.100 -3.946 -3.701 1.00 96.56 178 ALA A C 1
ATOM 1383 O O . ALA A 1 178 ? 0.901 -3.688 -3.038 1.00 96.56 178 ALA A O 1
ATOM 1384 N N . ALA A 1 179 ? -1.321 -3.835 -3.176 1.00 96.81 179 ALA A N 1
ATOM 1385 C CA . ALA A 1 179 ? -1.566 -3.375 -1.809 1.00 96.81 179 ALA A CA 1
ATOM 1386 C C . ALA A 1 179 ? -0.871 -4.256 -0.757 1.00 96.81 179 ALA A C 1
ATOM 1388 O O . ALA A 1 179 ? -0.257 -3.730 0.174 1.00 96.81 179 ALA A O 1
ATOM 1389 N N . ALA A 1 180 ? -0.889 -5.578 -0.931 1.00 96.12 180 ALA A N 1
ATOM 1390 C CA . ALA A 1 180 ? -0.181 -6.515 -0.065 1.00 96.12 180 ALA A CA 1
ATOM 1391 C C . ALA A 1 180 ? 1.345 -6.297 -0.088 1.00 96.12 180 ALA A C 1
ATOM 1393 O O . ALA A 1 180 ? 1.988 -6.369 0.960 1.00 96.12 180 ALA A O 1
ATOM 1394 N N . ALA A 1 181 ? 1.918 -5.974 -1.252 1.00 96.00 181 ALA A N 1
ATOM 1395 C CA . ALA A 1 181 ? 3.343 -5.674 -1.396 1.00 96.00 181 ALA A CA 1
ATOM 1396 C C . ALA A 1 181 ? 3.738 -4.300 -0.815 1.00 96.00 181 ALA A C 1
ATOM 1398 O O . ALA A 1 181 ? 4.837 -4.150 -0.282 1.00 96.00 181 ALA A O 1
ATOM 1399 N N . LEU A 1 182 ? 2.847 -3.304 -0.878 1.00 95.81 182 LEU A N 1
ATOM 1400 C CA . LEU A 1 182 ? 3.107 -1.930 -0.415 1.00 95.81 182 LEU A CA 1
ATOM 1401 C C . LEU A 1 182 ? 2.790 -1.707 1.072 1.00 95.81 182 LEU A C 1
ATOM 1403 O O . LEU A 1 182 ? 3.355 -0.828 1.720 1.00 95.81 182 LEU A O 1
ATOM 1407 N N . ARG A 1 183 ? 1.928 -2.537 1.650 1.00 95.25 183 ARG A N 1
ATOM 1408 C CA . ARG A 1 183 ? 1.596 -2.598 3.079 1.00 95.25 183 ARG A CA 1
ATOM 1409 C C . ARG A 1 183 ? 2.805 -2.465 4.040 1.00 95.25 183 ARG A C 1
ATOM 1411 O O . ARG A 1 183 ? 2.696 -1.689 4.991 1.00 95.25 183 ARG A O 1
ATOM 1418 N N . PRO A 1 184 ? 3.930 -3.197 3.885 1.00 95.25 184 PRO A N 1
ATOM 1419 C CA . PRO A 1 184 ? 5.076 -3.046 4.785 1.00 95.25 184 PRO A CA 1
ATOM 1420 C C . PRO A 1 184 ? 5.776 -1.690 4.631 1.00 95.25 184 PRO A C 1
ATOM 1422 O O . PRO A 1 184 ? 6.305 -1.175 5.614 1.00 95.25 184 PRO A O 1
ATOM 1425 N N . ILE A 1 185 ? 5.737 -1.088 3.437 1.00 92.44 185 ILE A N 1
ATOM 1426 C CA . ILE A 1 185 ? 6.324 0.232 3.161 1.00 92.44 185 ILE A CA 1
ATOM 1427 C C . ILE A 1 185 ? 5.569 1.317 3.932 1.00 92.44 185 ILE A C 1
ATOM 1429 O O . ILE A 1 185 ? 6.192 2.193 4.524 1.00 92.44 185 ILE A O 1
ATOM 1433 N N . VAL A 1 186 ? 4.238 1.216 4.008 1.00 93.06 186 VAL A N 1
ATOM 1434 C CA . VAL A 1 186 ? 3.421 2.145 4.804 1.00 93.06 186 VAL A CA 1
ATOM 1435 C C . VAL A 1 186 ? 3.415 1.808 6.305 1.00 93.06 186 VAL A C 1
ATOM 1437 O O . VAL A 1 186 ? 2.779 2.495 7.091 1.00 93.06 186 VAL A O 1
ATOM 1440 N N . GLY A 1 187 ? 4.110 0.757 6.754 1.00 94.31 187 GLY A N 1
ATOM 1441 C CA . GLY A 1 187 ? 4.204 0.419 8.181 1.00 94.31 187 GLY A CA 1
ATOM 1442 C C . GLY A 1 187 ? 2.944 -0.221 8.776 1.00 94.31 187 GLY A C 1
ATOM 1443 O O . GLY A 1 187 ? 2.703 -0.126 9.979 1.00 94.31 187 GLY A O 1
ATOM 1444 N N . ILE A 1 188 ? 2.127 -0.881 7.956 1.00 96.62 188 ILE A N 1
ATOM 1445 C CA . ILE A 1 188 ? 1.022 -1.728 8.433 1.00 96.62 188 ILE A CA 1
ATOM 1446 C C . ILE A 1 188 ? 1.592 -3.116 8.782 1.00 96.62 188 ILE A C 1
ATOM 1448 O O . ILE A 1 188 ? 2.605 -3.519 8.208 1.00 96.62 188 ILE A O 1
ATOM 1452 N N . SER A 1 189 ? 0.985 -3.859 9.723 1.00 96.06 189 SER A N 1
ATOM 1453 C CA . SER A 1 189 ? 1.376 -5.235 10.126 1.00 96.06 189 SER A CA 1
ATOM 1454 C C . SER A 1 189 ? 0.506 -6.321 9.472 1.00 96.06 189 SER A C 1
ATOM 1456 O O . SER A 1 189 ? -0.567 -6.022 8.940 1.00 96.06 189 SER A O 1
ATOM 1458 N N . GLU A 1 190 ? 1.025 -7.553 9.375 1.00 96.06 190 GLU A N 1
ATOM 1459 C CA . GLU A 1 190 ? 0.377 -8.613 8.575 1.00 96.06 190 GLU A CA 1
ATOM 1460 C C . GLU A 1 190 ? -0.960 -8.984 9.181 1.00 96.06 190 GLU A C 1
ATOM 1462 O O . GLU A 1 190 ? -1.961 -9.084 8.480 1.00 96.06 190 GLU A O 1
ATOM 1467 N N . ASP A 1 191 ? -0.986 -9.036 10.507 1.00 95.69 191 ASP A N 1
ATOM 1468 C CA . ASP A 1 191 ? -2.188 -9.241 11.296 1.00 95.69 191 ASP A CA 1
ATOM 1469 C C . ASP A 1 191 ? -3.250 -8.182 10.987 1.00 95.69 191 ASP A C 1
ATOM 1471 O O . ASP A 1 191 ? -4.404 -8.521 10.732 1.00 95.69 191 ASP A O 1
ATOM 1475 N N . ALA A 1 192 ? -2.870 -6.898 10.936 1.00 95.44 192 ALA A N 1
ATOM 1476 C CA . ALA A 1 192 ? -3.805 -5.813 10.641 1.00 95.44 192 ALA A CA 1
ATOM 1477 C C . ALA A 1 192 ? -4.388 -5.928 9.223 1.00 95.44 192 ALA A C 1
ATOM 1479 O O . ALA A 1 192 ? -5.574 -5.677 9.012 1.00 95.44 192 ALA A O 1
ATOM 1480 N N . TRP A 1 193 ? -3.575 -6.354 8.257 1.00 96.75 193 TRP A N 1
ATOM 1481 C CA . TRP A 1 193 ? -4.021 -6.623 6.893 1.00 96.75 193 TRP A CA 1
ATOM 1482 C C . TRP A 1 193 ? -4.943 -7.835 6.800 1.00 96.75 193 TRP A C 1
ATOM 1484 O O . TRP A 1 193 ? -5.980 -7.761 6.144 1.00 96.75 193 TRP A O 1
ATOM 1494 N N . ASN A 1 194 ? -4.621 -8.928 7.486 1.00 96.56 194 ASN A N 1
ATOM 1495 C CA . ASN A 1 194 ? -5.449 -10.130 7.503 1.00 96.56 194 ASN A CA 1
ATOM 1496 C C . ASN A 1 194 ? -6.816 -9.852 8.139 1.00 96.56 194 ASN A C 1
ATOM 1498 O O . ASN A 1 194 ? -7.841 -10.277 7.610 1.00 96.56 194 ASN A O 1
ATOM 1502 N N . VAL A 1 195 ? -6.852 -9.079 9.228 1.00 96.12 195 VAL A N 1
ATOM 1503 C CA . VAL A 1 195 ? -8.105 -8.614 9.841 1.00 96.12 195 VAL A CA 1
ATOM 1504 C C . VAL A 1 195 ? -8.895 -7.735 8.869 1.00 96.12 195 VAL A C 1
ATOM 1506 O O . VAL A 1 195 ? -10.091 -7.956 8.688 1.00 96.12 195 VAL A O 1
ATOM 1509 N N . ALA A 1 196 ? -8.240 -6.784 8.197 1.00 95.88 196 ALA A N 1
ATOM 1510 C CA . ALA A 1 196 ? -8.901 -5.932 7.213 1.00 95.88 196 ALA A CA 1
ATOM 1511 C C . ALA A 1 196 ? -9.500 -6.740 6.052 1.00 95.88 196 ALA A C 1
ATOM 1513 O O . ALA A 1 196 ? -10.638 -6.489 5.674 1.00 95.88 196 ALA A O 1
ATOM 1514 N N . ASN A 1 197 ? -8.794 -7.749 5.537 1.00 95.81 197 ASN A N 1
ATOM 1515 C CA . ASN A 1 197 ? -9.318 -8.627 4.487 1.00 95.81 197 ASN A CA 1
ATOM 1516 C C . ASN A 1 197 ? -10.539 -9.427 4.940 1.00 95.81 197 ASN A C 1
ATOM 1518 O O . ASN A 1 197 ? -11.501 -9.532 4.186 1.00 95.81 197 ASN A O 1
ATOM 1522 N N . LYS A 1 198 ? -10.522 -9.959 6.167 1.00 95.31 198 LYS A N 1
ATOM 1523 C CA . LYS A 1 198 ? -11.650 -10.722 6.719 1.00 95.31 198 LYS A CA 1
ATOM 1524 C C . LYS A 1 198 ? -12.909 -9.873 6.887 1.00 95.31 198 LYS A C 1
ATOM 1526 O O . LYS A 1 198 ? -14.003 -10.368 6.660 1.00 95.31 198 LYS A O 1
ATOM 1531 N N . VAL A 1 199 ? -12.755 -8.615 7.300 1.00 94.38 199 VAL A N 1
ATOM 1532 C CA . VAL A 1 199 ? -13.894 -7.731 7.599 1.00 94.38 199 VAL A CA 1
ATOM 1533 C C . VAL A 1 199 ? -14.384 -6.978 6.361 1.00 94.38 199 VAL A C 1
ATOM 1535 O O . VAL A 1 199 ? -15.585 -6.867 6.150 1.00 94.38 199 VAL A O 1
ATOM 1538 N N . LEU A 1 200 ? -13.467 -6.433 5.559 1.00 92.00 200 LEU A N 1
ATOM 1539 C CA . LEU A 1 200 ? -13.789 -5.564 4.422 1.00 92.00 200 LEU A CA 1
ATOM 1540 C C . LEU A 1 200 ? -13.943 -6.338 3.108 1.00 92.00 200 LEU A C 1
ATOM 1542 O O . LEU A 1 200 ? -14.565 -5.846 2.170 1.00 92.00 200 LEU A O 1
ATOM 1546 N N . GLY A 1 201 ? -13.335 -7.519 3.014 1.00 92.62 201 GLY A N 1
ATOM 1547 C CA . GLY A 1 201 ? -13.086 -8.189 1.746 1.00 92.62 201 GLY A CA 1
ATOM 1548 C C . GLY A 1 201 ? -11.867 -7.614 1.005 1.00 92.62 201 GLY A C 1
ATOM 1549 O O . GLY A 1 201 ? -11.376 -6.526 1.324 1.00 92.62 201 GLY A O 1
ATOM 1550 N N . PRO A 1 202 ? -11.358 -8.334 -0.007 1.00 91.94 202 PRO A N 1
ATOM 1551 C CA . PRO A 1 202 ? -10.072 -8.032 -0.631 1.00 91.94 202 PRO A CA 1
ATOM 1552 C C . PRO A 1 202 ? -10.060 -6.695 -1.383 1.00 91.94 202 PRO A C 1
ATOM 1554 O O . PRO A 1 202 ? -9.132 -5.908 -1.208 1.00 91.94 202 PRO A O 1
ATOM 1557 N N . ALA A 1 203 ? -11.097 -6.385 -2.166 1.00 92.00 203 ALA A N 1
ATOM 1558 C CA . ALA A 1 203 ? -11.159 -5.131 -2.924 1.00 92.00 203 ALA A CA 1
ATOM 1559 C C . ALA A 1 203 ? -11.153 -3.897 -2.002 1.00 92.00 203 ALA A C 1
ATOM 1561 O O . ALA A 1 203 ? -10.342 -2.987 -2.168 1.00 92.00 203 ALA A O 1
ATOM 1562 N N . MET A 1 204 ? -11.997 -3.898 -0.968 1.00 93.00 204 MET A N 1
ATOM 1563 C CA . MET A 1 204 ? -12.104 -2.781 -0.024 1.00 93.00 204 MET A CA 1
ATOM 1564 C C . MET A 1 204 ? -10.892 -2.678 0.906 1.00 93.00 204 MET A C 1
ATOM 1566 O O . MET A 1 204 ? -10.468 -1.570 1.244 1.00 93.00 204 MET A O 1
ATOM 1570 N N . ALA A 1 205 ? -10.290 -3.806 1.293 1.00 95.56 205 ALA A N 1
ATOM 1571 C CA . ALA A 1 205 ? -9.026 -3.806 2.021 1.00 95.56 205 ALA A CA 1
ATOM 1572 C C . ALA A 1 205 ? -7.908 -3.189 1.169 1.00 95.56 205 ALA A C 1
ATOM 1574 O O . ALA A 1 205 ? -7.192 -2.309 1.648 1.00 95.56 205 ALA A O 1
ATOM 1575 N N . ALA A 1 206 ? -7.795 -3.576 -0.105 1.00 96.00 206 ALA A N 1
ATOM 1576 C CA . ALA A 1 206 ? -6.816 -3.009 -1.027 1.00 96.00 206 ALA A CA 1
ATOM 1577 C C . ALA A 1 206 ? -7.031 -1.500 -1.233 1.00 96.00 206 ALA A C 1
ATOM 1579 O O . ALA A 1 206 ? -6.083 -0.722 -1.123 1.00 96.00 206 ALA A O 1
ATOM 1580 N N . ALA A 1 207 ? -8.284 -1.073 -1.422 1.00 95.81 207 ALA A N 1
ATOM 1581 C CA . ALA A 1 207 ? -8.652 0.338 -1.507 1.00 95.81 207 ALA A CA 1
ATOM 1582 C C . ALA A 1 207 ? -8.279 1.121 -0.238 1.00 95.81 207 ALA A C 1
ATOM 1584 O O . ALA A 1 207 ? -7.750 2.229 -0.315 1.00 95.81 207 ALA A O 1
ATOM 1585 N N . SER A 1 208 ? -8.480 0.526 0.938 1.00 96.19 208 SER A N 1
ATOM 1586 C CA . SER A 1 208 ? -8.090 1.133 2.214 1.00 96.19 208 SER A CA 1
ATOM 1587 C C . SER A 1 208 ? -6.578 1.340 2.312 1.00 96.19 208 SER A C 1
ATOM 1589 O O . SER A 1 208 ? -6.141 2.396 2.760 1.00 96.19 208 SER A O 1
ATOM 1591 N N . ILE A 1 209 ? -5.771 0.372 1.866 1.00 97.06 209 ILE A N 1
ATOM 1592 C CA . ILE A 1 209 ? -4.307 0.510 1.840 1.00 97.06 209 ILE A CA 1
ATOM 1593 C C . ILE A 1 209 ? -3.874 1.614 0.879 1.00 97.06 209 ILE A C 1
ATOM 1595 O O . ILE A 1 209 ? -3.030 2.424 1.256 1.00 97.06 209 ILE A O 1
ATOM 1599 N N . ALA A 1 210 ? -4.461 1.677 -0.319 1.00 96.56 210 ALA A N 1
ATOM 1600 C CA . ALA A 1 210 ? -4.167 2.735 -1.282 1.00 96.56 210 ALA A CA 1
ATOM 1601 C C . ALA A 1 210 ? -4.445 4.125 -0.697 1.00 96.56 210 ALA A C 1
ATOM 1603 O O . ALA A 1 210 ? -3.586 5.004 -0.725 1.00 96.56 210 ALA A O 1
ATOM 1604 N N . LEU A 1 211 ? -5.611 4.290 -0.067 1.00 96.12 211 LEU A N 1
ATOM 1605 C CA . LEU A 1 211 ? -5.988 5.536 0.590 1.00 96.12 211 LEU A CA 1
ATOM 1606 C C . LEU A 1 211 ? -5.039 5.899 1.738 1.00 96.12 211 LEU A C 1
ATOM 1608 O O . LEU A 1 211 ? -4.642 7.055 1.862 1.00 96.12 211 LEU A O 1
ATOM 1612 N N . ILE A 1 212 ? -4.688 4.934 2.591 1.00 96.81 212 ILE A N 1
ATOM 1613 C CA . ILE A 1 212 ? -3.788 5.167 3.727 1.00 96.81 212 ILE A CA 1
ATOM 1614 C C . ILE A 1 212 ? -2.393 5.550 3.244 1.00 96.81 212 ILE A C 1
ATOM 1616 O O . ILE A 1 212 ? -1.806 6.470 3.803 1.00 96.81 212 ILE A O 1
ATOM 1620 N N . LEU A 1 213 ? -1.870 4.878 2.219 1.00 96.44 213 LEU A N 1
ATOM 1621 C CA . LEU A 1 213 ? -0.550 5.169 1.670 1.00 96.44 213 LEU A CA 1
ATOM 1622 C C . LEU A 1 213 ? -0.443 6.610 1.179 1.00 96.44 213 LEU A C 1
ATOM 1624 O O . LEU A 1 213 ? 0.494 7.313 1.560 1.00 96.44 213 LEU A O 1
ATOM 1628 N N . ASP A 1 214 ? -1.404 7.056 0.375 1.00 95.44 214 ASP A N 1
ATOM 1629 C CA . ASP A 1 214 ? -1.407 8.430 -0.118 1.00 95.44 214 ASP A CA 1
ATOM 1630 C C . ASP A 1 214 ? -1.562 9.430 1.029 1.00 95.44 214 ASP A C 1
ATOM 1632 O O . ASP A 1 214 ? -0.749 10.339 1.167 1.00 95.44 214 ASP A O 1
ATOM 1636 N N . LYS A 1 215 ? -2.512 9.205 1.942 1.00 94.56 215 LYS A N 1
ATOM 1637 C CA . LYS A 1 215 ? -2.699 10.084 3.106 1.00 94.56 215 LYS A CA 1
ATOM 1638 C C . LYS A 1 215 ? -1.493 10.138 4.040 1.00 94.56 215 LYS A C 1
ATOM 1640 O O . LYS A 1 215 ? -1.252 11.154 4.688 1.00 94.56 215 LYS A O 1
ATOM 1645 N N . SER A 1 216 ? -0.751 9.045 4.173 1.00 94.75 216 SER A N 1
ATOM 1646 C CA . SER A 1 216 ? 0.481 9.023 4.957 1.00 94.75 216 SER A CA 1
ATOM 1647 C C . SER A 1 216 ? 1.615 9.751 4.257 1.00 94.75 216 SER A C 1
ATOM 1649 O O . SER A 1 216 ? 2.377 10.441 4.929 1.00 94.75 216 SER A O 1
ATOM 1651 N N . THR A 1 217 ? 1.692 9.652 2.930 1.00 93.38 217 THR A N 1
ATOM 1652 C CA . THR A 1 217 ? 2.651 10.419 2.126 1.00 93.38 217 THR A CA 1
ATOM 1653 C C . THR A 1 217 ? 2.365 11.922 2.203 1.00 93.38 217 THR A C 1
ATOM 1655 O O . THR A 1 217 ? 3.292 12.704 2.394 1.00 93.38 217 THR A O 1
ATOM 1658 N N . ASP A 1 218 ? 1.088 12.316 2.196 1.00 92.19 218 ASP A N 1
ATOM 1659 C CA . ASP A 1 218 ? 0.639 13.710 2.357 1.00 92.19 218 ASP A CA 1
ATOM 1660 C C . ASP A 1 218 ? 0.797 14.243 3.802 1.00 92.19 218 ASP A C 1
ATOM 1662 O O . ASP A 1 218 ? 0.569 15.422 4.075 1.00 92.19 218 ASP A O 1
ATOM 1666 N N . GLY A 1 219 ? 1.165 13.388 4.764 1.00 91.25 219 GLY A N 1
ATOM 1667 C CA . GLY A 1 219 ? 1.307 13.752 6.178 1.00 91.25 219 GLY A CA 1
ATOM 1668 C C . GLY A 1 219 ? -0.009 13.853 6.964 1.00 91.25 219 GLY A C 1
ATOM 1669 O O . GLY A 1 219 ? 0.013 14.211 8.145 1.00 91.25 219 GLY A O 1
ATOM 1670 N N . GLU A 1 220 ? -1.151 13.497 6.366 1.00 92.50 220 GLU A N 1
ATOM 1671 C CA . GLU A 1 220 ? -2.462 13.464 7.033 1.00 92.50 220 GLU A CA 1
ATOM 1672 C C . GLU A 1 220 ? -2.562 12.320 8.057 1.00 92.50 220 GLU A C 1
ATOM 1674 O O . GLU A 1 220 ? -3.222 12.448 9.092 1.00 92.50 220 GLU A O 1
ATOM 1679 N N . VAL A 1 221 ? -1.907 11.183 7.785 1.00 94.19 221 VAL A N 1
ATOM 1680 C CA . VAL A 1 221 ? -1.983 9.972 8.618 1.00 94.19 221 VAL A CA 1
ATOM 1681 C C . VAL A 1 221 ? -0.638 9.666 9.271 1.00 94.19 221 VAL A C 1
ATOM 1683 O O . VAL A 1 221 ? 0.293 9.187 8.628 1.00 94.19 221 VAL A O 1
ATOM 1686 N N . LYS A 1 222 ? -0.578 9.866 10.595 1.00 90.88 222 LYS A N 1
ATOM 1687 C CA . LYS A 1 222 ? 0.611 9.603 11.431 1.00 90.88 222 LYS A CA 1
ATOM 1688 C C . LYS A 1 222 ? 0.795 8.132 11.812 1.00 90.88 222 LYS A C 1
ATOM 1690 O O . LYS A 1 222 ? 1.916 7.699 12.047 1.00 90.88 222 LYS A O 1
ATOM 1695 N N . SER A 1 223 ? -0.301 7.377 11.928 1.00 95.19 223 SER A N 1
ATOM 1696 C CA . SER A 1 223 ? -0.286 5.957 12.306 1.00 95.19 223 SER A CA 1
ATOM 1697 C C . SER A 1 223 ? -1.098 5.135 11.301 1.00 95.19 223 SER A C 1
ATOM 1699 O O . SER A 1 223 ? -2.313 5.004 11.455 1.00 95.19 223 SER A O 1
ATOM 1701 N N . PRO A 1 224 ? -0.446 4.578 10.268 1.00 95.88 224 PRO A N 1
ATOM 1702 C CA . PRO A 1 224 ? -1.118 3.858 9.182 1.00 95.88 224 PRO A CA 1
ATOM 1703 C C . PRO A 1 224 ? -1.876 2.617 9.668 1.00 95.88 224 PRO A C 1
ATOM 1705 O O . PRO A 1 224 ? -3.037 2.411 9.319 1.00 95.88 224 PRO A O 1
ATOM 1708 N N . GLY A 1 225 ? -1.256 1.824 10.549 1.00 94.62 225 GLY A N 1
ATOM 1709 C CA . GLY A 1 225 ? -1.892 0.649 11.154 1.00 94.62 225 GLY A CA 1
ATOM 1710 C C . GLY A 1 225 ? -3.078 0.996 12.058 1.00 94.62 225 GLY A C 1
ATOM 1711 O O . GLY A 1 225 ? -4.110 0.330 11.998 1.00 94.62 225 GLY A O 1
ATOM 1712 N N . GLY A 1 226 ? -2.965 2.066 12.855 1.00 95.12 226 GLY A N 1
ATOM 1713 C CA . GLY A 1 226 ? -4.074 2.557 13.677 1.00 95.12 226 GLY A CA 1
ATOM 1714 C C . GLY A 1 226 ? -5.236 3.073 12.828 1.00 95.12 226 GLY A C 1
ATOM 1715 O O . GLY A 1 226 ? -6.394 2.790 13.126 1.00 95.12 226 GLY A O 1
ATOM 1716 N N . TYR A 1 227 ? -4.930 3.757 11.723 1.00 96.31 227 TYR A N 1
ATOM 1717 C CA . TYR A 1 227 ? -5.937 4.227 10.777 1.00 96.31 227 TYR A CA 1
ATOM 1718 C C . TYR A 1 227 ? -6.677 3.064 10.112 1.00 96.31 227 TYR A C 1
ATOM 1720 O O . TYR A 1 227 ? -7.905 3.076 10.069 1.00 96.31 227 TYR A O 1
ATOM 1728 N N . LEU A 1 228 ? -5.956 2.028 9.663 1.00 96.56 228 LEU A N 1
ATOM 1729 C CA . LEU A 1 228 ? -6.572 0.824 9.097 1.00 96.56 228 LEU A CA 1
ATOM 1730 C C . LEU A 1 228 ? -7.526 0.163 10.096 1.00 96.56 228 LEU A C 1
ATOM 1732 O O . LEU A 1 228 ? -8.644 -0.189 9.731 1.00 96.56 228 LEU A O 1
ATOM 1736 N N . ARG A 1 229 ? -7.115 0.040 11.362 1.00 95.88 229 ARG A N 1
ATOM 1737 C CA . ARG A 1 229 ? -7.974 -0.503 12.418 1.00 95.88 229 ARG A CA 1
ATOM 1738 C C . ARG A 1 229 ? -9.248 0.328 12.596 1.00 95.88 229 ARG A C 1
ATOM 1740 O O . ARG A 1 229 ? -10.329 -0.247 12.644 1.00 95.88 229 ARG A O 1
ATOM 1747 N N . GLY A 1 230 ? -9.138 1.656 12.595 1.00 95.81 230 GLY A N 1
ATOM 1748 C CA . GLY A 1 230 ? -10.300 2.546 12.636 1.00 95.81 230 GLY A CA 1
ATOM 1749 C C . GLY A 1 230 ? -11.231 2.383 11.427 1.00 95.81 230 GLY A C 1
ATOM 1750 O O . GLY A 1 230 ? -12.448 2.397 11.588 1.00 95.81 230 GLY A O 1
ATOM 1751 N N . LEU A 1 231 ? -10.696 2.172 10.217 1.00 95.06 231 LEU A N 1
ATOM 1752 C CA . LEU A 1 231 ? -11.521 1.873 9.035 1.00 95.06 231 LEU A CA 1
ATOM 1753 C C . LEU A 1 23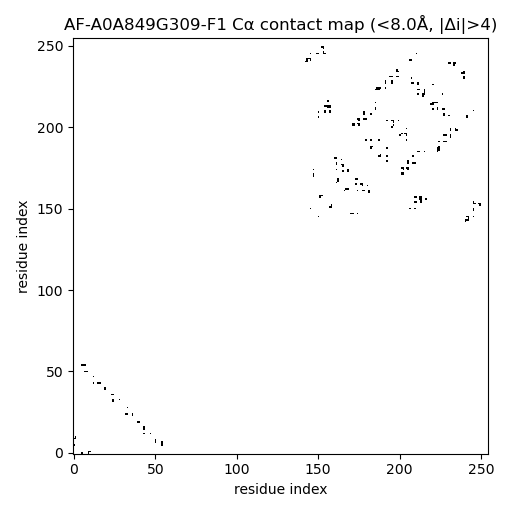1 ? -12.274 0.546 9.190 1.00 95.06 231 LEU A C 1
ATOM 1755 O O . LEU A 1 231 ? -13.459 0.477 8.868 1.00 95.06 231 LEU A O 1
ATOM 1759 N N . VAL A 1 232 ? -11.606 -0.483 9.712 1.00 95.50 232 VAL A N 1
ATOM 1760 C CA . VAL A 1 232 ? -12.207 -1.794 9.991 1.00 95.50 232 VAL A CA 1
ATOM 1761 C C . VAL A 1 232 ? -13.321 -1.679 11.034 1.00 95.50 232 VAL A C 1
ATOM 1763 O O . VAL A 1 232 ? -14.412 -2.194 10.810 1.00 95.50 232 VAL A O 1
ATOM 1766 N N . GLU A 1 233 ? -13.087 -0.961 12.134 1.00 95.50 233 GLU A N 1
ATOM 1767 C CA . GLU A 1 233 ? -14.093 -0.719 13.179 1.00 95.50 233 GLU A CA 1
ATOM 1768 C C . GLU A 1 233 ? -15.325 0.005 12.608 1.00 95.50 233 GLU A C 1
ATOM 1770 O O . GLU A 1 233 ? -16.459 -0.405 12.857 1.00 95.50 233 GLU A O 1
ATOM 1775 N N . ARG A 1 234 ? -15.124 1.017 11.752 1.00 93.19 234 ARG A N 1
ATOM 1776 C CA . ARG A 1 234 ? -16.227 1.716 11.068 1.00 93.19 234 ARG A CA 1
ATOM 1777 C C . ARG A 1 234 ? -16.985 0.830 10.083 1.00 93.19 234 ARG A C 1
ATOM 1779 O O . ARG A 1 234 ? -18.185 1.016 9.900 1.00 93.19 234 ARG A O 1
ATOM 1786 N N . ALA A 1 235 ? -16.316 -0.126 9.447 1.00 92.25 235 ALA A N 1
ATOM 1787 C CA . ALA A 1 235 ? -16.977 -1.062 8.545 1.00 92.25 235 ALA A CA 1
ATOM 1788 C C . ALA A 1 235 ? -17.874 -2.047 9.290 1.00 92.25 235 ALA A C 1
ATOM 1790 O O . ALA A 1 235 ? -18.970 -2.337 8.820 1.00 92.25 235 ALA A O 1
ATOM 1791 N N . GLN A 1 236 ? -17.450 -2.509 10.470 1.00 91.38 236 GLN A N 1
ATOM 1792 C CA . GLN A 1 236 ? -18.241 -3.425 11.298 1.00 91.38 236 GLN A CA 1
ATOM 1793 C C . GLN A 1 236 ? -19.574 -2.811 11.740 1.00 91.38 236 GLN A C 1
ATOM 1795 O O . GLN A 1 236 ? -20.573 -3.519 11.819 1.00 91.38 236 GLN A O 1
ATOM 1800 N N . ILE A 1 237 ? -19.607 -1.498 11.980 1.00 92.69 237 ILE A N 1
ATOM 1801 C CA . ILE A 1 237 ? -20.835 -0.759 12.319 1.00 92.69 237 ILE A CA 1
ATOM 1802 C C . ILE A 1 237 ? -21.603 -0.245 11.086 1.00 92.69 237 ILE A C 1
ATOM 1804 O O . ILE A 1 237 ? -22.632 0.407 11.234 1.00 92.69 237 ILE A O 1
ATOM 1808 N N . GLY A 1 238 ? -21.124 -0.524 9.867 1.00 87.94 238 GLY A N 1
ATOM 1809 C CA . GLY A 1 238 ? -21.772 -0.105 8.619 1.00 87.94 238 GLY A CA 1
ATOM 1810 C C . GLY A 1 238 ? -21.629 1.384 8.277 1.00 87.94 238 GLY A C 1
ATOM 1811 O O . GLY A 1 238 ? -22.353 1.883 7.419 1.00 87.94 238 GLY A O 1
ATOM 1812 N N . GLU A 1 239 ? -20.699 2.098 8.916 1.00 89.50 239 GLU A N 1
ATOM 1813 C CA . GLU A 1 239 ? -20.460 3.537 8.716 1.00 89.50 239 GLU A CA 1
ATOM 1814 C C . GLU A 1 239 ? -19.240 3.842 7.831 1.00 89.50 239 GLU A C 1
ATOM 1816 O O . GLU A 1 239 ? -18.836 5.002 7.675 1.00 89.50 239 GLU A O 1
ATOM 1821 N N . LEU A 1 240 ? -18.598 2.812 7.274 1.00 89.06 240 LEU A N 1
ATOM 1822 C CA . LEU A 1 240 ? -17.478 3.004 6.363 1.00 89.06 240 LEU A CA 1
ATOM 1823 C C . LEU A 1 240 ? -17.977 3.421 4.972 1.00 89.06 240 LEU A C 1
ATOM 1825 O O . LEU A 1 240 ? -18.634 2.657 4.272 1.00 89.06 240 LEU A O 1
ATOM 1829 N N . HIS A 1 241 ? -17.578 4.622 4.555 1.00 88.94 241 HIS A N 1
ATOM 1830 C CA . HIS A 1 241 ? -17.841 5.184 3.228 1.00 88.94 241 HIS A CA 1
ATOM 1831 C C . HIS A 1 241 ? -16.514 5.567 2.556 1.00 88.94 241 HIS A C 1
ATOM 1833 O O . HIS A 1 241 ? -16.072 6.721 2.626 1.00 88.94 241 HIS A O 1
ATOM 1839 N N . LEU A 1 242 ? -15.817 4.577 1.984 1.00 88.12 242 LEU A N 1
ATOM 1840 C CA . LEU A 1 242 ? -14.525 4.805 1.318 1.00 88.12 242 LEU A CA 1
ATOM 1841 C C . LEU A 1 242 ? -14.671 5.661 0.060 1.00 88.12 242 LEU A C 1
ATOM 1843 O O . LEU A 1 242 ? -13.844 6.536 -0.185 1.00 88.12 242 LEU A O 1
ATOM 1847 N N . ASP A 1 243 ? -15.742 5.465 -0.694 1.00 88.88 243 ASP A N 1
ATOM 1848 C CA . ASP A 1 243 ? -16.101 6.265 -1.861 1.00 88.88 243 ASP A CA 1
ATOM 1849 C C . ASP A 1 243 ? -16.072 7.764 -1.608 1.00 88.88 243 ASP A C 1
ATOM 1851 O O . ASP A 1 243 ? -15.442 8.498 -2.362 1.00 88.88 243 ASP A O 1
ATOM 1855 N N . ARG A 1 244 ? -16.679 8.231 -0.514 1.00 88.94 244 ARG A N 1
ATOM 1856 C CA . ARG A 1 244 ? -16.685 9.656 -0.162 1.00 88.94 244 ARG A CA 1
ATOM 1857 C C . ARG A 1 244 ? -15.273 10.184 0.053 1.00 88.94 244 ARG A C 1
ATOM 1859 O O . ARG A 1 244 ? -15.001 11.338 -0.263 1.00 88.94 244 ARG A O 1
ATOM 1866 N N . SER A 1 245 ? -14.376 9.341 0.565 1.00 90.38 245 SER A N 1
ATOM 1867 C CA . SER A 1 245 ? -12.970 9.702 0.747 1.00 90.38 245 SER A CA 1
ATOM 1868 C C . SER A 1 245 ? -12.251 9.838 -0.596 1.00 90.38 245 SER A C 1
ATOM 1870 O O . SER A 1 245 ? -11.513 10.802 -0.782 1.00 90.38 245 SER A O 1
ATOM 1872 N N . PHE A 1 246 ? -12.494 8.926 -1.541 1.00 91.88 246 PHE A N 1
ATOM 1873 C CA . PHE A 1 246 ? -11.920 9.004 -2.887 1.00 91.88 246 PHE A CA 1
ATOM 1874 C C . PHE A 1 246 ? -12.494 10.181 -3.693 1.00 91.88 246 PHE A C 1
ATOM 1876 O O . PHE A 1 246 ? -11.732 10.991 -4.215 1.00 91.88 246 PHE A O 1
ATOM 1883 N N . TYR A 1 247 ? -13.821 10.357 -3.712 1.00 90.19 247 TYR A N 1
ATOM 1884 C CA . TYR A 1 247 ? -14.472 11.503 -4.364 1.00 90.19 247 TYR A CA 1
ATOM 1885 C C . TYR A 1 247 ? -13.993 12.836 -3.779 1.00 90.19 247 TYR A C 1
ATOM 1887 O O . TYR A 1 247 ? -13.713 13.770 -4.529 1.00 90.19 247 TYR A O 1
ATOM 1895 N N . GLY A 1 248 ? -13.845 12.921 -2.452 1.00 89.44 248 GLY A N 1
ATOM 1896 C CA . GLY A 1 248 ? -13.314 14.109 -1.787 1.00 89.44 248 GLY A CA 1
ATOM 1897 C C . GLY A 1 248 ? -11.912 14.473 -2.280 1.00 89.44 248 GLY A C 1
ATOM 1898 O O . GLY A 1 248 ? -11.665 15.629 -2.619 1.00 89.44 248 GLY A O 1
ATOM 1899 N N . ARG A 1 249 ? -11.018 13.485 -2.410 1.00 88.62 249 ARG A N 1
ATOM 1900 C CA . ARG A 1 249 ? -9.653 13.698 -2.923 1.00 88.62 249 ARG A CA 1
ATOM 1901 C C . ARG A 1 249 ? -9.633 14.109 -4.394 1.00 88.62 249 ARG A C 1
ATOM 1903 O O . ARG A 1 249 ? -8.914 15.040 -4.740 1.00 88.62 249 ARG A O 1
ATOM 1910 N N . LEU A 1 250 ? -10.466 13.498 -5.235 1.00 86.50 250 LEU A N 1
ATOM 1911 C CA . LEU A 1 250 ? -10.606 13.898 -6.642 1.00 86.50 250 LEU A CA 1
ATOM 1912 C C . LEU A 1 250 ? -11.100 15.338 -6.792 1.00 86.50 250 LEU A C 1
ATOM 1914 O O . LEU A 1 250 ? -10.603 16.067 -7.643 1.00 86.50 250 LEU A O 1
ATOM 1918 N N . SER A 1 251 ? -12.050 15.761 -5.954 1.00 81.81 251 SER A N 1
ATOM 1919 C CA . SER A 1 251 ? -12.558 17.136 -5.982 1.00 81.81 251 SER A CA 1
ATOM 1920 C C . SER A 1 251 ? -11.547 18.169 -5.472 1.00 81.81 251 SER 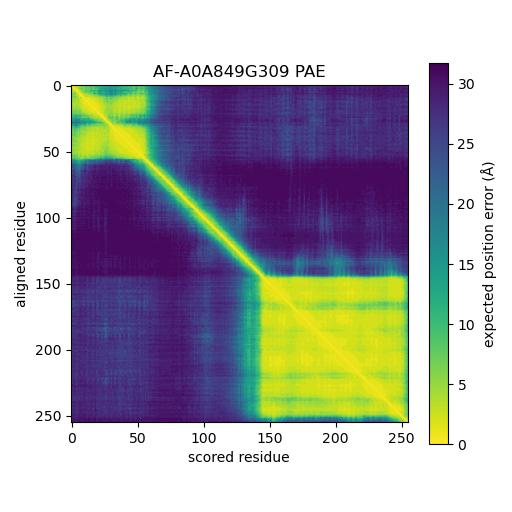A C 1
ATOM 1922 O O . SER A 1 251 ? -11.555 19.303 -5.939 1.00 81.81 251 SER A O 1
ATOM 1924 N N . GLY A 1 252 ? -10.666 17.782 -4.543 1.00 66.81 252 GLY A N 1
ATOM 1925 C CA . GLY A 1 252 ? -9.640 18.662 -3.976 1.00 66.81 252 GLY A CA 1
ATOM 1926 C C . GLY A 1 252 ? -8.378 18.791 -4.831 1.00 66.81 252 GLY A C 1
ATOM 1927 O O . GLY A 1 252 ? -7.711 19.812 -4.757 1.00 66.81 252 GLY A O 1
ATOM 1928 N N . ALA A 1 253 ? -8.065 17.798 -5.669 1.00 57.97 253 ALA A N 1
ATOM 1929 C CA . ALA A 1 253 ? -6.899 17.825 -6.559 1.00 57.97 253 ALA A CA 1
ATOM 1930 C C . ALA A 1 253 ? -7.060 18.759 -7.781 1.00 57.97 253 ALA A C 1
ATOM 1932 O O . ALA A 1 253 ? -6.104 18.960 -8.527 1.00 57.97 253 ALA A O 1
ATOM 1933 N N . GLY A 1 254 ? -8.265 19.298 -8.008 1.00 50.12 254 GLY A N 1
ATOM 1934 C CA 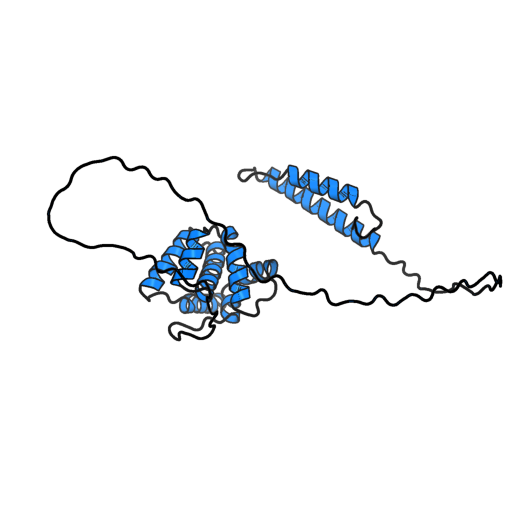. GLY A 1 254 ? -8.592 20.195 -9.124 1.00 50.12 254 GLY A CA 1
ATOM 1935 C C . GLY A 1 254 ? -8.741 21.678 -8.757 1.00 50.12 254 GLY A C 1
ATOM 1936 O O . GLY A 1 254 ? -9.220 22.439 -9.600 1.00 50.12 254 GLY A O 1
ATOM 1937 N N . ALA A 1 255 ? -8.389 22.078 -7.531 1.00 36.47 255 ALA A N 1
ATOM 1938 C CA . ALA A 1 255 ? -8.421 23.461 -7.041 1.00 36.47 255 ALA A CA 1
ATOM 1939 C C . ALA A 1 255 ? -7.003 23.964 -6.741 1.00 36.47 255 ALA A C 1
ATOM 1941 O O . ALA A 1 255 ? -6.753 25.164 -6.997 1.00 36.47 255 ALA A O 1
#

Solvent-accessible surface area (backbone atoms only — not comparable to full-atom values): 16586 Å² total; per-residue (Å²): 93,78,91,72,68,54,70,68,71,57,68,61,52,51,51,55,50,51,60,49,62,77,61,61,80,61,104,84,63,58,69,69,60,53,52,54,50,51,52,52,52,53,52,52,50,54,52,48,51,52,48,48,50,65,59,63,63,68,73,96,68,71,99,74,78,86,76,88,76,90,80,91,78,93,77,82,87,77,91,71,79,80,75,74,85,75,82,73,81,78,82,90,80,84,90,75,85,82,83,78,82,77,92,81,82,87,85,84,86,81,88,86,86,85,84,89,84,86,91,75,88,87,87,83,83,83,73,82,77,74,83,78,73,74,83,55,92,75,77,74,99,75,82,67,92,70,46,69,70,56,49,39,70,45,17,54,61,35,43,52,54,31,35,76,73,66,41,84,70,86,50,58,64,49,44,30,55,30,31,64,66,46,34,63,79,55,59,37,52,72,66,60,51,55,53,30,33,75,74,58,33,57,58,54,32,22,51,49,46,33,51,44,44,29,34,35,72,73,64,77,42,91,47,47,43,62,50,51,50,51,50,46,56,32,44,77,74,69,70,57,62,67,44,62,56,40,54,50,41,50,62,59,76,76,115